Protein AF-A0A2I2GD99-F1 (afdb_monomer_lite)

Structure (mmCIF, N/CA/C/O backbone):
data_AF-A0A2I2GD99-F1
#
_entry.id   AF-A0A2I2GD99-F1
#
loop_
_atom_site.group_PDB
_atom_site.id
_atom_site.type_symbol
_atom_site.label_atom_id
_atom_site.label_alt_id
_atom_site.label_comp_id
_atom_site.label_asym_id
_atom_site.label_entity_id
_atom_site.label_seq_id
_atom_site.pdbx_PDB_ins_code
_atom_site.Cartn_x
_atom_site.Cartn_y
_atom_site.Cartn_z
_atom_site.occupancy
_atom_site.B_iso_or_equiv
_atom_site.auth_seq_id
_atom_site.auth_comp_id
_atom_site.auth_asym_id
_atom_site.auth_atom_id
_atom_site.pdbx_PDB_model_num
ATOM 1 N N . MET A 1 1 ? -52.353 -32.101 -20.209 1.00 47.16 1 MET A N 1
ATOM 2 C CA . MET A 1 1 ? -51.034 -31.913 -19.568 1.00 47.16 1 MET A CA 1
ATOM 3 C C . MET A 1 1 ? -50.384 -30.689 -20.192 1.00 47.16 1 MET A C 1
ATOM 5 O O . MET A 1 1 ? -50.017 -30.750 -21.355 1.00 47.16 1 MET A O 1
ATOM 9 N N . LEU A 1 2 ? -50.348 -29.568 -19.470 1.00 45.19 2 LEU A N 1
ATOM 10 C CA . LEU A 1 2 ? -49.736 -28.309 -19.909 1.00 45.19 2 LEU A CA 1
ATOM 11 C C . LEU A 1 2 ? -48.369 -28.186 -19.223 1.00 45.19 2 LEU A C 1
ATOM 13 O O . LEU A 1 2 ? -48.311 -28.059 -18.004 1.00 45.19 2 LEU A O 1
ATOM 17 N N . TYR A 1 3 ? -47.288 -28.274 -19.999 1.00 48.94 3 TYR A N 1
ATOM 18 C CA . TYR A 1 3 ? -45.926 -28.012 -19.530 1.00 48.94 3 TYR A CA 1
ATOM 19 C C . TYR A 1 3 ? -45.675 -26.502 -19.573 1.00 48.94 3 TYR A C 1
ATOM 21 O O . TYR A 1 3 ? -45.563 -25.916 -20.648 1.00 48.94 3 TYR A O 1
ATOM 29 N N . ILE A 1 4 ? -45.610 -25.870 -18.403 1.00 55.72 4 ILE A N 1
ATOM 30 C CA . ILE A 1 4 ? -45.164 -24.482 -18.257 1.00 55.72 4 ILE A CA 1
ATOM 31 C C . ILE A 1 4 ? -43.637 -24.522 -18.128 1.00 55.72 4 ILE A C 1
ATOM 33 O O . ILE A 1 4 ? -43.108 -24.827 -17.061 1.00 55.72 4 ILE A O 1
ATOM 37 N N . SER A 1 5 ? -42.926 -24.258 -19.226 1.00 57.66 5 SER A N 1
ATOM 38 C CA . SER A 1 5 ? -41.477 -24.034 -19.199 1.00 57.66 5 SER A CA 1
ATOM 39 C C . SER A 1 5 ? -41.185 -22.687 -18.541 1.00 57.66 5 SER A C 1
ATOM 41 O O . SER A 1 5 ? -41.419 -21.636 -19.135 1.00 57.66 5 SER A O 1
ATOM 43 N N . PHE A 1 6 ? -40.651 -22.715 -17.321 1.00 53.75 6 PHE A N 1
ATOM 44 C CA . PHE A 1 6 ? -40.026 -21.552 -16.700 1.00 53.75 6 PHE A CA 1
ATOM 45 C C . PHE A 1 6 ? -38.670 -21.304 -17.370 1.00 53.75 6 PHE A C 1
ATOM 47 O O . PHE A 1 6 ? -37.683 -21.973 -17.072 1.00 53.75 6 PHE A O 1
ATOM 54 N N . ILE A 1 7 ? -38.619 -20.340 -18.289 1.00 57.03 7 ILE A N 1
ATOM 55 C CA . ILE A 1 7 ? -37.355 -19.749 -18.731 1.00 57.03 7 ILE A CA 1
ATOM 56 C C . ILE A 1 7 ? -36.880 -18.863 -17.578 1.00 57.03 7 ILE A C 1
ATOM 58 O O . ILE A 1 7 ? -37.415 -17.777 -17.372 1.00 57.03 7 ILE A O 1
ATOM 62 N N . ILE A 1 8 ? -35.916 -19.345 -16.793 1.00 51.78 8 ILE A N 1
ATOM 63 C CA . ILE A 1 8 ? -35.182 -18.509 -15.841 1.00 51.78 8 ILE A CA 1
ATOM 64 C C . ILE A 1 8 ? -34.209 -17.669 -16.677 1.00 51.78 8 ILE A C 1
ATOM 66 O O . ILE A 1 8 ? -33.301 -18.249 -17.280 1.00 51.78 8 ILE A O 1
ATOM 70 N N . PRO A 1 9 ? -34.363 -16.336 -16.771 1.00 51.25 9 PRO A N 1
ATOM 71 C CA . PRO A 1 9 ? -33.341 -15.512 -17.387 1.00 51.25 9 PRO A CA 1
ATOM 72 C C . PRO A 1 9 ? -32.100 -15.579 -16.496 1.00 51.25 9 PRO A C 1
ATOM 74 O O . PRO A 1 9 ? -32.078 -15.035 -15.392 1.00 51.25 9 PRO A O 1
ATOM 77 N N . ILE A 1 10 ? -31.062 -16.269 -16.970 1.00 50.53 10 ILE A N 1
ATOM 78 C CA . ILE A 1 10 ? -29.720 -16.145 -16.408 1.00 50.53 10 ILE A CA 1
ATOM 79 C C . ILE A 1 10 ? -29.237 -14.753 -16.808 1.00 50.53 10 ILE A C 1
ATOM 81 O O . ILE A 1 10 ? -28.664 -14.550 -17.877 1.00 50.53 10 ILE A O 1
ATOM 85 N N . ILE A 1 11 ? -29.542 -13.766 -15.970 1.00 46.38 11 ILE A N 1
ATOM 86 C CA . ILE A 1 11 ? -28.938 -12.445 -16.062 1.00 46.38 11 ILE A CA 1
ATOM 87 C C . ILE A 1 11 ? -27.486 -12.630 -15.617 1.00 46.38 11 ILE A C 1
ATOM 89 O O . ILE A 1 11 ? -27.177 -12.571 -14.428 1.00 46.38 11 ILE A O 1
ATOM 93 N N . PHE A 1 12 ? -26.588 -12.887 -16.570 1.00 41.34 12 PHE A N 1
ATOM 94 C CA . PHE A 1 12 ? -25.162 -12.662 -16.361 1.00 41.34 12 PHE A CA 1
ATOM 95 C C . PHE A 1 12 ? -24.969 -11.153 -16.202 1.00 41.34 12 PHE A C 1
ATOM 97 O O . PHE A 1 12 ? -24.785 -10.421 -17.173 1.00 41.34 12 PHE A O 1
ATOM 104 N N . LEU A 1 13 ? -25.068 -10.674 -14.962 1.00 39.00 13 LEU A N 1
ATOM 105 C CA . LEU A 1 13 ? -24.545 -9.372 -14.578 1.00 39.00 13 LEU A CA 1
ATOM 106 C C . LEU A 1 13 ? -23.025 -9.448 -14.752 1.00 39.00 13 LEU A C 1
ATOM 108 O O . LEU A 1 13 ? -22.309 -9.834 -13.829 1.00 39.00 13 LEU A O 1
ATOM 112 N N . LEU A 1 14 ? -22.543 -9.118 -15.952 1.00 41.16 14 LEU A N 1
ATOM 113 C CA . LEU A 1 14 ? -21.135 -8.842 -16.221 1.00 41.16 14 LEU A CA 1
ATOM 114 C C . LEU A 1 14 ? -20.760 -7.580 -15.437 1.00 41.16 14 LEU A C 1
ATOM 116 O O . LEU A 1 14 ? -20.760 -6.466 -15.954 1.00 41.16 14 LEU A O 1
ATOM 120 N N . SER A 1 15 ? -20.523 -7.751 -14.140 1.00 45.91 15 SER A N 1
ATOM 121 C CA . SER A 1 15 ? -19.846 -6.740 -13.342 1.00 45.91 15 SER A CA 1
ATOM 122 C C . SER A 1 15 ? -18.427 -6.611 -13.896 1.00 45.91 15 SER A C 1
ATOM 124 O O . SER A 1 15 ? -17.822 -7.644 -14.184 1.00 45.91 15 SER A O 1
ATOM 126 N N . PRO A 1 16 ? -17.878 -5.395 -14.055 1.00 49.16 16 PRO A N 1
ATOM 127 C CA . PRO A 1 16 ? -16.480 -5.232 -14.420 1.00 49.16 16 PRO A CA 1
ATOM 128 C C . PRO A 1 16 ? -15.634 -5.819 -13.289 1.00 49.16 16 PRO A C 1
ATOM 130 O O . PRO A 1 16 ? -15.523 -5.246 -12.202 1.00 49.16 16 PRO A O 1
ATOM 133 N N . VAL A 1 17 ? -15.115 -7.016 -13.531 1.00 48.50 17 VAL A N 1
ATOM 134 C CA . VAL A 1 17 ? -14.183 -7.694 -12.644 1.00 48.50 17 VAL A CA 1
ATOM 135 C C . VAL A 1 17 ? -12.882 -6.902 -12.720 1.00 48.50 17 VAL A C 1
ATOM 137 O O . VAL A 1 17 ? -12.337 -6.731 -13.805 1.00 48.50 17 VAL A O 1
ATOM 140 N N . LYS A 1 18 ? -12.436 -6.343 -11.595 1.00 59.72 18 LYS A N 1
ATOM 141 C CA . LYS A 1 18 ? -11.103 -5.739 -11.500 1.00 59.72 18 LYS A CA 1
ATOM 142 C C . LYS A 1 18 ? -10.134 -6.870 -11.170 1.00 59.72 18 LYS A C 1
ATOM 144 O O . LYS A 1 18 ? -10.466 -7.697 -10.331 1.00 59.72 18 LYS A O 1
ATOM 149 N N . ALA A 1 19 ? -8.978 -6.930 -11.807 1.00 80.44 19 ALA A N 1
ATOM 150 C CA . ALA A 1 19 ? -7.956 -7.916 -11.493 1.00 80.44 19 ALA A CA 1
ATOM 151 C C . ALA A 1 19 ? -6.626 -7.245 -11.169 1.00 80.44 19 ALA A C 1
ATOM 153 O O . ALA A 1 19 ? -6.449 -6.038 -11.346 1.00 80.44 19 ALA A O 1
ATOM 154 N N . TRP A 1 20 ? -5.673 -8.022 -10.667 1.00 89.06 20 TRP A N 1
ATOM 155 C CA . TRP A 1 20 ? -4.272 -7.627 -10.701 1.00 89.06 20 TRP A CA 1
ATOM 156 C C . TRP A 1 20 ? -3.485 -8.571 -11.608 1.00 89.06 20 TRP A C 1
ATOM 158 O O . TRP A 1 20 ? -3.769 -9.767 -11.678 1.00 89.06 20 TRP A O 1
ATOM 168 N N . ASN A 1 21 ? -2.475 -8.031 -12.283 1.00 89.75 21 ASN A N 1
ATOM 169 C CA . ASN A 1 21 ? -1.554 -8.780 -13.123 1.00 89.75 21 ASN A CA 1
ATOM 170 C C . ASN A 1 21 ? -0.132 -8.640 -12.598 1.00 89.75 21 ASN A C 1
ATOM 172 O O . ASN A 1 21 ? 0.297 -7.568 -12.166 1.00 89.75 21 ASN A O 1
ATOM 176 N N . LEU A 1 22 ? 0.621 -9.729 -12.691 1.00 91.38 22 LEU A N 1
ATOM 177 C CA . LEU A 1 22 ? 2.053 -9.708 -12.459 1.00 91.38 22 LEU A CA 1
ATOM 178 C C . LEU A 1 22 ? 2.772 -9.517 -13.791 1.00 91.38 22 LEU A C 1
ATOM 180 O O . LEU A 1 22 ? 2.573 -10.313 -14.711 1.00 91.38 22 LEU A O 1
ATOM 184 N N . ASP A 1 23 ? 3.632 -8.508 -13.888 1.00 92.56 23 ASP A N 1
ATOM 185 C CA . ASP A 1 23 ? 4.448 -8.333 -15.081 1.00 92.56 23 ASP A CA 1
ATOM 186 C C . ASP A 1 23 ? 5.368 -9.546 -15.316 1.00 92.56 23 ASP A C 1
ATOM 188 O O . ASP A 1 23 ? 5.942 -10.128 -14.388 1.00 92.56 23 ASP A O 1
ATOM 192 N N . ARG A 1 24 ? 5.549 -9.926 -16.586 1.00 92.06 24 ARG A N 1
ATOM 193 C CA . ARG A 1 24 ? 6.342 -11.103 -16.969 1.00 92.06 24 ARG A CA 1
ATOM 194 C C . ARG A 1 24 ? 7.788 -11.009 -16.476 1.00 92.06 24 ARG A C 1
ATOM 196 O O . ARG A 1 24 ? 8.386 -12.037 -16.154 1.00 92.06 24 ARG A O 1
ATOM 203 N N . ARG A 1 25 ? 8.357 -9.805 -16.368 1.00 93.06 25 ARG A N 1
ATOM 204 C CA . ARG A 1 25 ? 9.728 -9.617 -15.875 1.00 93.06 25 ARG A CA 1
ATOM 205 C C . ARG A 1 25 ? 9.872 -10.051 -14.425 1.00 93.06 25 ARG A C 1
ATOM 207 O O . ARG A 1 25 ? 10.928 -10.552 -14.061 1.00 93.06 25 ARG A O 1
ATOM 214 N N . CYS A 1 26 ? 8.821 -9.964 -13.610 1.00 94.25 26 CYS A N 1
ATOM 215 C CA . CYS A 1 26 ? 8.840 -10.523 -12.258 1.00 94.25 26 CYS A CA 1
ATOM 216 C C . CYS A 1 26 ? 9.105 -12.035 -12.261 1.00 94.25 26 CYS A C 1
ATOM 218 O O . CYS A 1 26 ? 9.823 -12.533 -11.394 1.00 94.25 26 CYS A O 1
ATOM 220 N N . VAL A 1 27 ? 8.561 -12.763 -13.241 1.00 93.44 27 VAL A N 1
ATOM 221 C CA . VAL A 1 27 ? 8.805 -14.203 -13.424 1.00 93.44 27 VAL A CA 1
ATOM 222 C C . VAL A 1 27 ? 10.242 -14.442 -13.876 1.00 93.44 27 VAL A C 1
ATOM 224 O O . VAL A 1 27 ? 10.959 -15.233 -13.268 1.00 93.44 27 VAL A O 1
ATOM 227 N N . GLU A 1 28 ? 10.694 -13.706 -14.892 1.00 95.19 28 GLU A N 1
ATOM 228 C CA . GLU A 1 28 ? 12.048 -13.838 -15.451 1.00 95.19 28 GLU A CA 1
ATOM 229 C C . GLU A 1 28 ? 13.150 -13.502 -14.434 1.00 95.19 28 GLU A C 1
ATOM 231 O O . GLU A 1 28 ? 14.227 -14.094 -14.464 1.00 95.19 28 GLU A O 1
ATOM 236 N N . LEU A 1 29 ? 12.871 -12.586 -13.504 1.00 95.25 29 LEU A N 1
ATOM 237 C CA . LEU A 1 29 ? 13.767 -12.205 -12.411 1.00 95.25 29 LEU A CA 1
ATOM 238 C C . LEU A 1 29 ? 13.670 -13.135 -11.187 1.00 95.25 29 LEU A C 1
ATOM 240 O O . LEU A 1 29 ? 14.424 -12.960 -10.231 1.00 95.25 29 LEU A O 1
ATOM 244 N N . GLY A 1 30 ? 12.765 -14.121 -11.194 1.00 96.31 30 GLY A N 1
ATOM 245 C CA . GLY A 1 30 ? 12.589 -15.073 -10.093 1.00 96.31 30 GLY A CA 1
ATOM 246 C C . GLY A 1 30 ? 11.852 -14.510 -8.872 1.00 96.31 30 GLY A C 1
ATOM 247 O O . GLY A 1 30 ? 11.973 -15.058 -7.777 1.00 96.31 30 GLY A O 1
ATOM 248 N N . TYR A 1 31 ? 11.087 -13.428 -9.037 1.00 96.50 31 TYR A N 1
ATOM 249 C CA . TYR A 1 31 ? 10.300 -12.795 -7.972 1.00 96.50 31 TYR A CA 1
ATOM 250 C C . TYR A 1 31 ? 8.827 -13.215 -7.949 1.00 96.50 31 TYR A C 1
ATOM 252 O O . TYR A 1 31 ? 8.105 -12.805 -7.044 1.00 96.50 31 TYR A O 1
ATOM 260 N N . GLU A 1 32 ? 8.378 -14.052 -8.889 1.00 94.06 32 GLU A N 1
ATOM 261 C CA . GLU A 1 32 ? 6.969 -14.442 -9.027 1.00 94.06 32 GLU A CA 1
ATOM 262 C C . GLU A 1 32 ? 6.325 -14.908 -7.720 1.00 94.06 32 GLU A C 1
ATOM 264 O O . GLU A 1 32 ? 5.321 -14.341 -7.292 1.00 94.06 32 GLU A O 1
ATOM 269 N N . SER A 1 33 ? 6.904 -15.916 -7.066 1.00 94.06 33 SER A N 1
ATOM 270 C CA . SER A 1 33 ? 6.347 -16.465 -5.826 1.00 94.06 33 SER A CA 1
ATOM 271 C C . SER A 1 33 ? 6.376 -15.453 -4.684 1.00 94.06 33 SER A C 1
ATOM 273 O O . SER A 1 33 ? 5.479 -15.443 -3.844 1.00 94.06 33 SER A O 1
ATOM 275 N N . VAL A 1 34 ? 7.385 -14.577 -4.658 1.00 95.31 34 VAL A N 1
ATOM 276 C CA . VAL A 1 34 ? 7.522 -13.558 -3.617 1.00 95.31 34 VAL A CA 1
ATOM 277 C C . VAL A 1 34 ? 6.408 -12.522 -3.730 1.00 95.31 34 VAL A C 1
ATOM 279 O O . VAL A 1 34 ? 5.748 -12.205 -2.743 1.00 95.31 34 VAL A O 1
ATOM 282 N N . VAL A 1 35 ? 6.167 -12.031 -4.944 1.00 95.25 35 VAL A N 1
ATOM 283 C CA . VAL A 1 35 ? 5.139 -11.020 -5.195 1.00 95.25 35 VAL A CA 1
ATOM 284 C C . VAL A 1 35 ? 3.739 -11.615 -5.089 1.00 95.25 35 VAL A C 1
ATOM 286 O O . VAL A 1 35 ? 2.896 -11.015 -4.433 1.00 95.25 35 VAL A O 1
ATOM 289 N N . LYS A 1 36 ? 3.494 -12.813 -5.645 1.00 93.38 36 LYS A N 1
ATOM 290 C CA . LYS A 1 36 ? 2.195 -13.499 -5.518 1.00 93.38 36 LYS A CA 1
ATOM 291 C C . LYS A 1 36 ? 1.808 -13.710 -4.059 1.00 93.38 36 LYS A C 1
ATOM 293 O O . LYS A 1 36 ? 0.711 -13.331 -3.674 1.00 93.38 36 LYS A O 1
ATOM 298 N N . ASN A 1 37 ? 2.722 -14.233 -3.242 1.00 93.31 37 ASN A N 1
ATOM 299 C CA . ASN A 1 37 ? 2.451 -14.424 -1.821 1.00 93.31 37 ASN A CA 1
ATOM 300 C C . ASN A 1 37 ? 2.244 -13.082 -1.111 1.00 93.31 37 ASN A C 1
ATOM 302 O O . ASN A 1 37 ? 1.308 -12.963 -0.334 1.00 93.31 37 ASN A O 1
ATOM 306 N N . GLY A 1 38 ? 3.067 -12.066 -1.394 1.00 95.06 38 GLY A N 1
ATOM 307 C CA . GLY A 1 38 ? 2.869 -10.727 -0.833 1.00 95.06 38 GLY A CA 1
ATOM 308 C C . GLY A 1 38 ? 1.494 -10.143 -1.170 1.00 95.06 38 GLY A C 1
ATOM 309 O O . GLY A 1 38 ? 0.853 -9.561 -0.303 1.00 95.06 38 GLY A O 1
ATOM 310 N N . MET A 1 39 ? 1.023 -10.340 -2.402 1.00 95.00 39 MET A N 1
ATOM 311 C CA . MET A 1 39 ? -0.281 -9.866 -2.860 1.00 95.00 39 MET A CA 1
ATOM 312 C C . MET A 1 39 ? -1.433 -10.627 -2.201 1.00 95.00 39 MET A C 1
ATOM 314 O O . MET A 1 39 ? -2.389 -10.002 -1.756 1.00 95.00 39 MET A O 1
ATOM 318 N N . THR A 1 40 ? -1.331 -11.955 -2.076 1.00 92.44 40 THR A N 1
ATOM 319 C CA . THR A 1 40 ? -2.274 -12.751 -1.271 1.00 92.44 40 THR A CA 1
ATOM 320 C C . THR A 1 40 ? -2.338 -12.214 0.156 1.00 92.44 40 THR A C 1
ATOM 322 O O . THR A 1 40 ? -3.417 -11.883 0.627 1.00 92.44 40 THR A O 1
ATOM 325 N N . GLY A 1 41 ? -1.181 -11.989 0.780 1.00 93.12 41 GLY A N 1
ATOM 326 C CA . GLY A 1 41 ? -1.089 -11.382 2.103 1.00 93.12 41 GLY A CA 1
ATOM 327 C C . GLY A 1 41 ? -1.773 -10.023 2.216 1.00 93.12 41 GLY A C 1
ATOM 328 O O . GLY A 1 41 ? -2.529 -9.786 3.146 1.00 93.12 41 GLY A O 1
ATOM 329 N N . ALA A 1 42 ? -1.540 -9.129 1.256 1.00 95.69 42 ALA A N 1
ATOM 330 C CA . ALA A 1 42 ? -2.174 -7.813 1.221 1.00 95.69 42 ALA A CA 1
ATOM 331 C C . ALA A 1 42 ? -3.708 -7.898 1.127 1.00 95.69 42 ALA A C 1
ATOM 333 O O . ALA A 1 42 ? -4.414 -7.108 1.754 1.00 95.69 42 ALA A O 1
ATOM 334 N N . LEU A 1 43 ? -4.227 -8.854 0.353 1.00 94.31 43 LEU A N 1
ATOM 335 C CA . LEU A 1 43 ? -5.664 -9.092 0.214 1.00 94.31 43 LEU A CA 1
ATOM 336 C C . LEU A 1 43 ? -6.263 -9.718 1.479 1.00 94.31 43 LEU A C 1
ATOM 338 O O . LEU A 1 43 ? -7.343 -9.299 1.892 1.00 94.31 43 LEU A O 1
ATOM 342 N N . ASP A 1 44 ? -5.552 -10.644 2.123 1.00 93.00 44 ASP A N 1
ATOM 343 C CA . ASP A 1 44 ? -5.957 -11.233 3.405 1.00 93.00 44 ASP A CA 1
ATOM 344 C C . ASP A 1 44 ? -6.023 -10.155 4.502 1.00 93.00 44 ASP A C 1
ATOM 346 O O . ASP A 1 44 ? -7.026 -10.045 5.209 1.00 93.00 44 ASP A O 1
ATOM 350 N N . LEU A 1 45 ? -5.017 -9.272 4.568 1.00 95.31 45 LEU A N 1
ATOM 351 C CA . LEU A 1 45 ? -5.015 -8.107 5.459 1.00 95.31 45 LEU A CA 1
ATOM 352 C C . LEU A 1 45 ? -6.218 -7.184 5.190 1.00 95.31 45 LEU A C 1
ATOM 354 O O . LEU A 1 45 ? -6.887 -6.733 6.123 1.00 95.31 45 LEU A O 1
ATOM 358 N N . ALA A 1 46 ? -6.527 -6.909 3.918 1.00 96.19 46 ALA A N 1
ATOM 359 C CA . ALA A 1 46 ? -7.684 -6.096 3.546 1.00 96.19 46 ALA A CA 1
ATOM 360 C C . ALA A 1 46 ? -9.016 -6.755 3.953 1.00 96.19 46 ALA A C 1
ATOM 362 O O . ALA A 1 46 ? -9.924 -6.057 4.409 1.00 96.19 46 ALA A O 1
ATOM 363 N N . ALA A 1 47 ? -9.135 -8.079 3.821 1.00 95.31 47 ALA A N 1
ATOM 364 C CA . ALA A 1 47 ? -10.310 -8.832 4.256 1.00 95.31 47 ALA A CA 1
ATOM 365 C C . ALA A 1 47 ? -10.475 -8.780 5.783 1.00 95.31 47 ALA A C 1
ATOM 367 O O . ALA A 1 47 ? -11.548 -8.420 6.266 1.00 95.31 47 ALA A O 1
ATOM 368 N N . ALA A 1 48 ? -9.397 -9.005 6.540 1.00 93.88 48 ALA A N 1
ATOM 369 C CA . ALA A 1 48 ? -9.408 -8.891 7.999 1.00 93.88 48 ALA A CA 1
ATOM 370 C C . ALA A 1 48 ? -9.810 -7.479 8.470 1.00 93.88 48 ALA A C 1
ATOM 372 O O . ALA A 1 48 ? -10.552 -7.321 9.443 1.00 93.88 48 ALA A O 1
ATOM 373 N N . ALA A 1 49 ? -9.371 -6.435 7.759 1.00 96.62 49 ALA A N 1
ATOM 374 C CA . ALA A 1 49 ? -9.800 -5.066 8.027 1.00 96.62 49 ALA A CA 1
ATOM 375 C C . ALA A 1 49 ? -11.309 -4.869 7.799 1.00 96.62 49 ALA A C 1
ATOM 377 O O . ALA A 1 49 ? -11.967 -4.221 8.616 1.00 96.62 49 ALA A O 1
ATOM 378 N N . VAL A 1 50 ? -11.866 -5.430 6.719 1.00 97.06 50 VAL A N 1
ATOM 379 C CA . VAL A 1 50 ? -13.310 -5.395 6.431 1.00 97.06 50 VAL A CA 1
ATOM 380 C C . VAL A 1 50 ? -14.112 -6.093 7.525 1.00 97.06 50 VAL A C 1
ATOM 382 O O . VAL A 1 50 ? -15.075 -5.500 8.014 1.00 97.06 50 VAL A O 1
ATOM 385 N N . ASP A 1 51 ? -13.685 -7.278 7.960 1.00 95.38 51 ASP A N 1
ATOM 386 C CA . ASP A 1 51 ? -14.350 -8.037 9.022 1.00 95.38 51 ASP A CA 1
ATOM 387 C C . ASP A 1 51 ? -14.391 -7.251 10.339 1.00 95.38 51 ASP A C 1
ATOM 389 O O . ASP A 1 51 ? -15.434 -7.164 10.993 1.00 95.38 51 ASP A O 1
ATOM 393 N N . THR A 1 52 ? -13.286 -6.595 10.714 1.00 95.88 52 THR A N 1
ATOM 394 C CA . THR A 1 52 ? -13.271 -5.733 11.905 1.00 95.88 52 THR A CA 1
ATOM 395 C C . THR A 1 52 ? -14.180 -4.515 11.745 1.00 95.88 52 THR A C 1
ATOM 397 O O . THR A 1 52 ? -14.870 -4.142 12.695 1.00 95.88 52 THR A O 1
ATOM 400 N N . LEU A 1 53 ? -14.222 -3.883 10.568 1.00 97.25 53 LEU A N 1
ATOM 401 C CA . LEU A 1 53 ? -15.127 -2.755 10.318 1.00 97.25 53 LEU A CA 1
ATOM 402 C C . LEU A 1 53 ? -16.597 -3.192 10.399 1.00 97.25 53 LEU A C 1
ATOM 404 O O . LEU A 1 53 ? -17.410 -2.462 10.963 1.00 97.25 53 LEU A O 1
ATOM 408 N N . ASP A 1 54 ? -16.927 -4.397 9.932 1.00 97.31 54 ASP A N 1
ATOM 409 C CA . ASP A 1 54 ? -18.256 -4.991 10.099 1.00 97.31 54 ASP A CA 1
ATOM 410 C C . ASP A 1 54 ? -18.592 -5.294 11.561 1.00 97.31 54 ASP A C 1
ATOM 412 O O . ASP A 1 54 ? -19.707 -5.008 12.017 1.00 97.31 54 ASP A O 1
ATOM 416 N N . ALA A 1 55 ? -17.628 -5.792 12.337 1.00 96.25 55 ALA A N 1
ATOM 417 C CA . ALA A 1 55 ? -17.795 -5.983 13.773 1.00 96.25 55 ALA A CA 1
ATOM 418 C C . ALA A 1 55 ? -18.034 -4.650 14.507 1.00 96.25 55 ALA A C 1
ATOM 420 O O . ALA A 1 55 ? -18.896 -4.571 15.383 1.00 96.25 55 ALA A O 1
ATOM 421 N N . LEU A 1 56 ? -17.324 -3.582 14.120 1.00 96.25 56 LEU A N 1
ATOM 422 C CA . LEU A 1 56 ? -17.509 -2.229 14.659 1.00 96.25 56 LEU A CA 1
ATOM 423 C C . LEU A 1 56 ? -18.889 -1.659 14.302 1.00 96.25 56 LEU A C 1
ATOM 425 O O . LEU A 1 56 ? -19.570 -1.113 15.170 1.00 96.25 56 LEU A O 1
ATOM 429 N N . SER A 1 57 ? -19.327 -1.807 13.047 1.00 96.75 57 SER A N 1
ATOM 430 C CA . SER A 1 57 ? -20.646 -1.348 12.589 1.00 96.75 57 SER A CA 1
ATOM 431 C C . SER A 1 57 ? -21.809 -2.112 13.226 1.00 96.75 57 SER A C 1
ATOM 433 O O . SER A 1 57 ? -22.874 -1.535 13.430 1.00 96.75 57 SER A O 1
ATOM 435 N N . SER A 1 58 ? -21.619 -3.395 13.539 1.00 96.75 58 SER A N 1
ATOM 436 C CA . SER A 1 58 ? -22.635 -4.255 14.168 1.00 96.75 58 SER A CA 1
ATOM 437 C C . SER A 1 58 ? -22.557 -4.301 15.698 1.00 96.75 58 SER A C 1
ATOM 439 O O . SER A 1 58 ? -23.347 -5.007 16.323 1.00 96.75 58 SER A O 1
ATOM 441 N N . HIS A 1 59 ? -21.628 -3.553 16.306 1.00 95.56 59 HIS A N 1
ATOM 442 C CA . HIS A 1 59 ? -21.354 -3.558 17.748 1.00 95.56 59 HIS A CA 1
ATOM 443 C C . HIS A 1 59 ? -21.017 -4.948 18.319 1.00 95.56 59 HIS A C 1
ATOM 445 O O . HIS A 1 59 ? -21.281 -5.231 19.488 1.00 95.56 59 HIS A O 1
ATOM 451 N N . THR A 1 60 ? -20.428 -5.821 17.498 1.00 95.56 60 THR A N 1
ATOM 452 C CA . THR A 1 60 ? -19.913 -7.140 17.907 1.00 95.56 60 THR A CA 1
ATOM 453 C C . THR A 1 60 ? -18.402 -7.132 18.145 1.00 95.56 60 THR A C 1
ATOM 455 O O . THR A 1 60 ? -17.829 -8.144 18.550 1.00 95.56 60 THR A O 1
ATOM 458 N N . ASN A 1 61 ? -17.749 -5.986 17.931 1.00 94.81 61 ASN A N 1
ATOM 459 C CA . ASN A 1 61 ? -16.327 -5.801 18.179 1.00 94.81 61 ASN A CA 1
ATOM 460 C C . ASN A 1 61 ? -15.961 -5.950 19.667 1.00 94.81 61 ASN A C 1
ATOM 462 O O . ASN A 1 61 ? -16.731 -5.612 20.568 1.00 94.81 61 ASN A O 1
ATOM 466 N N . ASN A 1 62 ? -14.726 -6.368 19.932 1.00 93.25 62 ASN A N 1
ATOM 467 C CA . ASN A 1 62 ? -14.141 -6.321 21.270 1.00 93.25 62 ASN A CA 1
ATOM 468 C C . ASN A 1 62 ? -13.471 -4.957 21.557 1.00 93.25 62 ASN A C 1
ATOM 470 O O . ASN A 1 62 ? -13.384 -4.081 20.689 1.00 93.25 62 ASN A O 1
ATOM 474 N N . ALA A 1 63 ? -13.005 -4.761 22.798 1.00 93.19 63 ALA A N 1
ATOM 475 C CA . ALA A 1 63 ? -12.361 -3.515 23.220 1.00 93.19 63 ALA A CA 1
ATOM 476 C C . ALA A 1 63 ? -11.057 -3.229 22.457 1.00 93.19 63 ALA A C 1
ATOM 478 O O . ALA A 1 63 ? -10.836 -2.088 22.065 1.00 93.19 63 ALA A O 1
ATOM 479 N N . ALA A 1 64 ? -10.243 -4.255 22.184 1.00 91.88 64 ALA A N 1
ATOM 480 C CA . ALA A 1 64 ? -8.977 -4.096 21.470 1.00 91.88 64 ALA A CA 1
ATOM 481 C C . ALA A 1 64 ? -9.189 -3.630 20.020 1.00 91.88 64 ALA A C 1
ATOM 483 O O . ALA A 1 64 ? -8.490 -2.734 19.559 1.00 91.88 64 ALA A O 1
ATOM 484 N N . GLN A 1 65 ? -10.202 -4.162 19.328 1.00 94.19 65 GLN A N 1
ATOM 485 C CA . GLN A 1 65 ? -10.571 -3.721 17.978 1.00 94.19 65 GLN A CA 1
ATOM 486 C C . GLN A 1 65 ? -10.993 -2.244 17.949 1.00 94.19 65 GLN A C 1
ATOM 488 O O . GLN A 1 65 ? -10.583 -1.507 17.053 1.00 94.19 65 GLN A O 1
ATOM 493 N N . LEU A 1 66 ? -11.782 -1.792 18.933 1.00 95.81 66 LEU A N 1
ATOM 494 C CA . LEU A 1 66 ? -12.171 -0.381 19.039 1.00 95.81 66 LEU A CA 1
ATOM 495 C C . LEU A 1 66 ? -10.987 0.518 19.409 1.00 95.81 66 LEU A C 1
ATOM 497 O O . LEU A 1 66 ? -10.874 1.611 18.861 1.00 95.81 66 LEU A O 1
ATOM 501 N N . ASP A 1 67 ? -10.117 0.070 20.317 1.00 95.38 67 ASP A N 1
ATOM 502 C CA . ASP A 1 67 ? -8.908 0.799 20.709 1.00 95.38 67 ASP A CA 1
ATOM 503 C C . ASP A 1 67 ? -7.993 1.008 19.501 1.00 95.38 67 ASP A C 1
ATOM 505 O O . ASP A 1 67 ? -7.583 2.134 19.235 1.00 95.38 67 ASP A O 1
ATOM 509 N N . LEU A 1 68 ? -7.746 -0.047 18.725 1.00 93.69 68 LEU A N 1
ATOM 510 C CA . LEU A 1 68 ? -6.961 0.009 17.497 1.00 93.69 68 LEU A CA 1
ATOM 511 C C . LEU A 1 68 ? -7.603 0.915 16.440 1.00 93.69 68 LEU A C 1
ATOM 513 O O . LEU A 1 68 ? -6.935 1.781 15.875 1.00 93.69 68 LEU A O 1
ATOM 517 N N . PHE A 1 69 ? -8.908 0.769 16.194 1.00 96.44 69 PHE A N 1
ATOM 518 C CA . PHE A 1 69 ? -9.613 1.637 15.251 1.00 96.44 69 PHE A CA 1
ATOM 519 C C . PHE A 1 69 ? -9.531 3.107 15.669 1.00 96.44 69 PHE A C 1
ATOM 521 O O . PHE A 1 69 ? -9.239 3.963 14.839 1.00 96.44 69 PHE A O 1
ATOM 528 N N . GLN A 1 70 ? -9.710 3.408 16.957 1.00 96.50 70 GLN A N 1
ATOM 529 C CA . GLN A 1 70 ? -9.556 4.760 17.485 1.00 96.50 70 GLN A CA 1
ATOM 530 C C . GLN A 1 70 ? -8.111 5.270 17.378 1.00 96.50 70 GLN A C 1
ATOM 532 O O . GLN A 1 70 ? -7.910 6.456 17.140 1.00 96.50 70 GLN A O 1
ATOM 537 N N . TYR A 1 71 ? -7.119 4.402 17.551 1.00 94.81 71 TYR A N 1
ATOM 538 C CA . TYR A 1 71 ? -5.705 4.772 17.510 1.00 94.81 71 TYR A CA 1
ATOM 539 C C . TYR A 1 71 ? -5.220 5.145 16.100 1.00 94.81 71 TYR A C 1
ATOM 541 O O . TYR A 1 71 ? -4.315 5.958 15.935 1.00 94.81 71 TYR A O 1
ATOM 549 N N . ILE A 1 72 ? -5.826 4.561 15.063 1.00 95.50 72 ILE A N 1
ATOM 550 C CA . ILE A 1 72 ? -5.480 4.851 13.663 1.00 95.50 72 ILE A CA 1
ATOM 551 C C . ILE A 1 72 ? -6.437 5.869 13.040 1.00 95.50 72 ILE A C 1
ATOM 553 O O . ILE A 1 72 ? -6.019 6.779 12.327 1.00 95.50 72 ILE A O 1
ATOM 557 N N . PHE A 1 73 ? -7.728 5.745 13.325 1.00 97.19 73 PHE A N 1
ATOM 558 C CA . PHE A 1 73 ? -8.800 6.557 12.760 1.00 97.19 73 PHE A CA 1
ATOM 559 C C . PHE A 1 73 ? -9.577 7.272 13.868 1.00 97.19 73 PHE A C 1
ATOM 561 O O . PHE A 1 73 ? -10.804 7.270 13.888 1.00 97.19 73 PHE A O 1
ATOM 568 N N . GLY A 1 74 ? -8.879 7.915 14.804 1.00 97.25 74 GLY A N 1
ATOM 569 C CA . GLY A 1 74 ? -9.496 8.611 15.940 1.00 97.25 74 GLY A CA 1
ATOM 570 C C . GLY A 1 74 ? -10.550 9.651 15.553 1.00 97.25 74 GLY A C 1
ATOM 571 O O . GLY A 1 74 ? -11.502 9.862 16.298 1.00 97.25 74 GLY A O 1
ATOM 572 N N . PHE A 1 75 ? -10.444 10.254 14.367 1.00 97.19 75 PHE A N 1
ATOM 573 C CA . PHE A 1 75 ? -11.451 11.154 13.799 1.00 97.19 75 PHE A CA 1
ATOM 574 C C . PHE A 1 75 ? -12.795 10.465 13.511 1.00 97.19 75 PHE A C 1
ATOM 576 O O . PHE A 1 75 ? -13.808 11.148 13.386 1.00 97.19 75 PHE A O 1
ATOM 583 N N . ALA A 1 76 ? -12.799 9.139 13.374 1.00 97.75 76 ALA A N 1
ATOM 584 C CA . ALA A 1 76 ? -13.961 8.296 13.119 1.00 97.75 76 ALA A CA 1
ATOM 585 C C . ALA A 1 76 ? -14.595 7.757 14.411 1.00 97.75 76 ALA A C 1
ATOM 587 O O . ALA A 1 76 ? -15.509 6.935 14.348 1.00 97.75 76 ALA A O 1
ATOM 588 N N . VAL A 1 77 ? -14.129 8.206 15.580 1.00 97.94 77 VAL A N 1
ATOM 589 C CA . VAL A 1 77 ? -14.669 7.834 16.890 1.00 97.94 77 VAL A CA 1
ATOM 590 C C . VAL A 1 77 ? -15.045 9.099 17.652 1.00 97.94 77 VAL A C 1
ATOM 592 O O . VAL A 1 77 ? -14.256 10.033 17.779 1.00 97.94 77 VAL A O 1
ATOM 595 N N . LYS A 1 78 ? -16.257 9.128 18.201 1.00 97.25 78 LYS A N 1
ATOM 596 C CA . LYS A 1 78 ? -16.735 10.190 19.093 1.00 97.25 78 LYS A CA 1
ATOM 597 C C . LYS A 1 78 ? -16.958 9.629 20.493 1.00 97.25 78 LYS A C 1
ATOM 599 O O . LYS A 1 78 ? -17.312 8.463 20.655 1.00 97.25 78 LYS A O 1
ATOM 604 N N . THR A 1 79 ? -16.794 10.474 21.506 1.00 97.06 79 THR A N 1
ATOM 605 C CA . THR A 1 79 ? -17.115 10.119 22.893 1.00 97.06 79 THR A CA 1
ATOM 606 C C . THR A 1 79 ? -18.340 10.902 23.344 1.00 97.06 79 THR A C 1
ATOM 608 O O . THR A 1 79 ? -18.285 12.126 23.444 1.00 97.06 79 THR A O 1
ATOM 611 N N . THR A 1 80 ? -19.425 10.197 23.656 1.00 96.56 80 THR A N 1
ATOM 612 C CA . THR A 1 80 ? -20.682 10.774 24.150 1.00 96.56 80 THR A CA 1
ATOM 613 C C . THR A 1 80 ? -20.948 10.217 25.542 1.00 96.56 80 THR A C 1
ATOM 615 O O . THR A 1 80 ? -21.031 9.006 25.717 1.00 96.56 80 THR A O 1
ATOM 618 N N . ASN A 1 81 ? -21.049 11.077 26.561 1.00 96.12 81 ASN A N 1
ATOM 619 C CA . ASN A 1 81 ? -21.292 10.660 27.953 1.00 96.12 81 ASN A CA 1
ATOM 620 C C . ASN A 1 81 ? -20.296 9.602 28.477 1.00 96.12 81 ASN A C 1
ATOM 622 O O . ASN A 1 81 ? -20.669 8.701 29.219 1.00 96.12 81 ASN A O 1
ATOM 626 N N . GLY A 1 82 ? -19.029 9.687 28.061 1.00 95.00 82 GLY A N 1
ATOM 627 C CA . GLY A 1 82 ? -17.991 8.719 28.438 1.00 95.00 82 GLY A CA 1
ATOM 628 C C . GLY A 1 82 ? -18.011 7.406 27.645 1.00 95.00 82 GLY A C 1
ATOM 629 O O . GLY A 1 82 ? -17.091 6.605 27.796 1.00 95.00 82 GLY A O 1
ATOM 630 N N . HIS A 1 83 ? -18.990 7.201 26.762 1.00 95.56 83 HIS A N 1
ATOM 631 C CA . HIS A 1 83 ? -19.052 6.052 25.862 1.00 95.56 83 HIS A CA 1
ATOM 632 C C . HIS A 1 83 ? -18.460 6.398 24.498 1.00 95.56 83 HIS A C 1
ATOM 634 O O . HIS A 1 83 ? -18.745 7.452 23.931 1.00 95.56 83 HIS A O 1
ATOM 640 N N . ARG A 1 84 ? -17.612 5.506 23.984 1.00 96.19 84 ARG A N 1
ATOM 641 C CA . ARG A 1 84 ? -16.996 5.632 22.662 1.00 96.19 84 ARG A CA 1
ATOM 642 C C . ARG A 1 84 ? -17.904 5.009 21.614 1.00 96.19 84 ARG A C 1
ATOM 644 O O . ARG A 1 84 ? -18.332 3.872 21.777 1.00 96.19 84 ARG A O 1
ATOM 651 N N . GLU A 1 85 ? -18.145 5.740 20.539 1.00 96.50 85 GLU A N 1
ATOM 652 C CA . GLU A 1 85 ? -18.985 5.322 19.421 1.00 96.50 85 GLU A CA 1
ATOM 653 C C . GLU A 1 85 ? -18.256 5.600 18.110 1.00 96.50 85 GLU A C 1
ATOM 655 O O . GLU A 1 85 ? -17.685 6.677 17.924 1.00 96.50 85 GLU A O 1
ATOM 660 N N . VAL A 1 86 ? -18.296 4.644 17.185 1.00 97.88 86 VAL A N 1
ATOM 661 C CA . VAL A 1 86 ? -17.822 4.872 15.818 1.00 97.88 86 VAL A CA 1
ATOM 662 C C . VAL A 1 86 ? -18.802 5.766 15.056 1.00 97.88 86 VAL A C 1
ATOM 664 O O . VAL A 1 86 ? -20.008 5.740 15.302 1.00 97.88 86 VAL A O 1
ATOM 667 N N . ILE A 1 87 ? -18.289 6.564 14.125 1.00 97.94 87 ILE A N 1
ATOM 668 C CA . ILE A 1 87 ? -19.085 7.393 13.217 1.00 97.94 87 ILE A CA 1
ATOM 669 C C . ILE A 1 87 ? -19.398 6.545 11.971 1.00 97.94 87 ILE A C 1
ATOM 671 O O . ILE A 1 87 ? -18.467 6.240 11.218 1.00 97.94 87 ILE A O 1
ATOM 675 N N . PRO A 1 88 ? -20.663 6.138 11.730 1.00 97.62 88 PRO A N 1
ATOM 676 C CA . PRO A 1 88 ? -21.000 5.184 10.668 1.00 97.62 88 PRO A CA 1
ATOM 677 C C . PRO A 1 88 ? -20.545 5.621 9.275 1.00 97.62 88 PRO A C 1
ATOM 679 O O . PRO A 1 88 ? -20.076 4.803 8.487 1.00 97.62 88 PRO A O 1
ATOM 682 N N . GLU A 1 89 ? -20.636 6.914 8.968 1.00 97.75 89 GLU A N 1
ATOM 683 C CA . GLU A 1 89 ? -20.215 7.472 7.683 1.00 97.75 89 G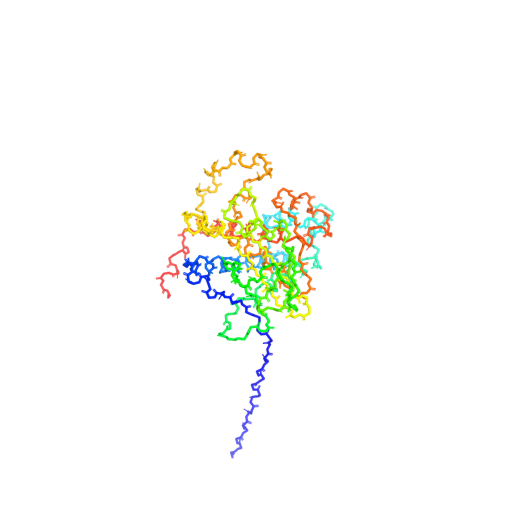LU A CA 1
ATOM 684 C C . GLU A 1 89 ? -18.708 7.305 7.450 1.00 97.75 89 GLU A C 1
ATOM 686 O O . GLU A 1 89 ? -18.279 7.055 6.324 1.00 97.75 89 GLU A O 1
ATOM 691 N N . GLU A 1 90 ? -17.899 7.412 8.507 1.00 97.50 90 GLU A N 1
ATOM 692 C CA . GLU A 1 90 ? -16.449 7.233 8.425 1.00 97.50 90 GLU A CA 1
ATOM 693 C C . GLU A 1 90 ? -16.066 5.760 8.309 1.00 97.50 90 GLU A C 1
ATOM 695 O O . GLU A 1 90 ? -15.244 5.413 7.463 1.00 97.50 90 GLU A O 1
ATOM 700 N N . VAL A 1 91 ? -16.713 4.882 9.081 1.00 97.62 91 VAL A N 1
ATOM 701 C CA . VAL A 1 91 ? -16.511 3.428 8.973 1.00 97.62 91 VAL A CA 1
ATOM 702 C C . VAL A 1 91 ? -16.867 2.941 7.569 1.00 97.62 91 VAL A C 1
ATOM 704 O O . VAL A 1 91 ? -16.072 2.241 6.947 1.00 97.62 91 VAL A O 1
ATOM 707 N N . ASN A 1 92 ? -18.008 3.370 7.023 1.00 97.38 92 ASN A N 1
ATOM 708 C CA . ASN A 1 92 ? -18.432 3.012 5.668 1.00 97.38 92 ASN A CA 1
ATOM 709 C C . ASN A 1 92 ? -17.462 3.524 4.597 1.00 97.38 92 ASN A C 1
ATOM 711 O O . ASN A 1 92 ? -17.195 2.817 3.624 1.00 97.38 92 ASN A O 1
ATOM 715 N N . TYR A 1 93 ? -16.917 4.731 4.771 1.00 96.06 93 TYR A N 1
ATOM 716 C CA . TYR A 1 93 ? -15.902 5.269 3.869 1.00 96.06 93 TYR A CA 1
ATOM 717 C C . TYR A 1 93 ? -14.630 4.411 3.886 1.00 96.06 93 TYR A C 1
ATOM 719 O O . TYR A 1 93 ? -14.188 3.950 2.834 1.00 96.06 93 TYR A O 1
ATOM 727 N N . ILE A 1 94 ? -14.082 4.150 5.077 1.00 97.00 94 ILE A N 1
ATOM 728 C CA . ILE A 1 94 ? -12.859 3.357 5.267 1.00 97.00 94 ILE A CA 1
ATOM 729 C C . ILE A 1 94 ? -13.064 1.937 4.723 1.00 97.00 94 ILE A C 1
ATOM 731 O O . ILE A 1 94 ? -12.240 1.434 3.960 1.00 97.00 94 ILE A O 1
ATOM 735 N N . LYS A 1 95 ? -14.211 1.315 5.022 1.00 97.38 95 LYS A N 1
ATOM 736 C CA . LYS A 1 95 ? -14.603 0.008 4.477 1.00 97.38 95 LYS A CA 1
ATOM 737 C C . LYS A 1 95 ? -14.674 0.031 2.950 1.00 97.38 95 LYS A C 1
ATOM 739 O O . LYS A 1 95 ? -14.262 -0.919 2.290 1.00 97.38 95 LYS A O 1
ATOM 744 N N . GLY A 1 96 ? -15.161 1.127 2.371 1.00 95.81 96 GLY A N 1
ATOM 745 C CA . GLY A 1 96 ? -15.188 1.347 0.929 1.00 95.81 96 GLY A CA 1
ATOM 746 C C . GLY A 1 96 ? -13.804 1.288 0.276 1.00 95.81 96 GLY A C 1
ATOM 747 O O . GLY A 1 96 ? -13.692 0.773 -0.836 1.00 95.81 96 GLY A O 1
ATOM 748 N N . ILE A 1 97 ? -12.751 1.755 0.954 1.00 95.31 97 ILE A N 1
ATOM 749 C CA . ILE A 1 97 ? -11.366 1.669 0.464 1.00 95.31 97 ILE A CA 1
ATOM 750 C C . ILE A 1 97 ? -10.918 0.207 0.389 1.00 95.31 97 ILE A C 1
ATOM 752 O O . ILE A 1 97 ? -10.561 -0.254 -0.696 1.00 95.31 97 ILE A O 1
ATOM 756 N N . TYR A 1 98 ? -11.048 -0.559 1.478 1.00 96.38 98 TYR A N 1
ATOM 757 C CA . TYR A 1 98 ? -10.697 -1.985 1.474 1.00 96.38 98 TYR A CA 1
ATOM 758 C C . TYR A 1 98 ? -11.528 -2.796 0.486 1.00 96.38 98 TYR A C 1
ATOM 760 O O . TYR A 1 98 ? -10.980 -3.600 -0.256 1.00 96.38 98 TYR A O 1
ATOM 768 N N . ASN A 1 99 ? -12.831 -2.531 0.380 1.00 94.56 99 ASN A N 1
ATOM 769 C CA . ASN A 1 99 ? -13.675 -3.173 -0.625 1.00 94.56 99 ASN A CA 1
ATOM 770 C C . ASN A 1 99 ? -13.209 -2.879 -2.057 1.00 94.56 99 ASN A C 1
ATOM 772 O O . ASN A 1 99 ? -13.414 -3.702 -2.942 1.00 94.56 99 ASN A O 1
ATOM 776 N N . ASN A 1 100 ? -12.609 -1.714 -2.326 1.00 91.69 100 ASN A N 1
ATOM 777 C CA . ASN A 1 100 ? -12.016 -1.440 -3.634 1.00 91.69 100 ASN A CA 1
ATOM 778 C C . ASN A 1 100 ? -10.687 -2.170 -3.838 1.00 91.69 100 ASN A C 1
ATOM 780 O O . ASN A 1 100 ? -10.460 -2.634 -4.950 1.00 91.69 100 ASN A O 1
ATOM 784 N N . VAL A 1 101 ? -9.870 -2.320 -2.793 1.00 93.06 101 VAL A N 1
ATOM 785 C CA . VAL A 1 101 ? -8.656 -3.153 -2.830 1.00 93.06 101 VAL A CA 1
ATOM 786 C C . VAL A 1 101 ? -9.010 -4.622 -3.078 1.00 93.06 101 VAL A C 1
ATOM 788 O O . VAL A 1 101 ? -8.455 -5.249 -3.973 1.00 93.06 101 VAL A O 1
ATOM 791 N N . LEU A 1 102 ? -9.999 -5.161 -2.363 1.00 93.12 102 LEU A N 1
ATOM 792 C CA . LEU A 1 102 ? -10.455 -6.547 -2.505 1.00 93.12 102 LEU A CA 1
ATOM 793 C C . LEU A 1 102 ? -11.016 -6.860 -3.890 1.00 93.12 102 LEU A C 1
ATOM 795 O O . LEU A 1 102 ? -10.974 -8.013 -4.314 1.00 93.12 102 LEU A O 1
ATOM 799 N N . LYS A 1 103 ? -11.491 -5.854 -4.638 1.00 90.38 103 LYS A N 1
ATOM 800 C CA . LYS A 1 103 ? -11.876 -6.073 -6.036 1.00 90.38 103 LYS A CA 1
ATOM 801 C C . LYS A 1 103 ? -10.706 -6.581 -6.861 1.00 90.38 103 LYS A C 1
ATOM 803 O O . LYS A 1 103 ? -10.978 -7.324 -7.781 1.00 90.38 103 LYS A O 1
ATOM 808 N N . PHE A 1 104 ? -9.457 -6.250 -6.526 1.00 89.25 104 PHE A N 1
ATOM 809 C CA . PHE A 1 104 ? -8.290 -6.752 -7.247 1.00 89.25 104 PHE A CA 1
ATOM 810 C C . PHE A 1 104 ? -8.074 -8.260 -7.074 1.00 89.25 104 PHE A C 1
ATOM 812 O O . PHE A 1 104 ? -7.366 -8.838 -7.883 1.00 89.25 104 PHE A O 1
ATOM 819 N N . ALA A 1 105 ? -8.681 -8.927 -6.083 1.00 86.31 105 ALA A N 1
ATOM 820 C CA . ALA A 1 105 ? -8.443 -10.345 -5.789 1.00 86.31 105 ALA A CA 1
ATOM 821 C C . ALA A 1 105 ? -8.778 -11.316 -6.935 1.00 86.31 105 ALA A C 1
ATOM 823 O O . ALA A 1 105 ? -8.327 -12.464 -6.920 1.00 86.31 105 ALA A O 1
ATOM 824 N N . VAL A 1 106 ? -9.570 -10.895 -7.921 1.00 74.19 106 VAL A N 1
ATOM 825 C CA . VAL A 1 106 ? -9.945 -11.768 -9.029 1.00 74.19 106 VAL A CA 1
ATOM 826 C C . VAL A 1 106 ? -8.812 -11.809 -10.046 1.00 74.19 106 VAL A C 1
ATOM 828 O O . VAL A 1 106 ? -8.500 -10.805 -10.657 1.00 74.19 106 VAL A O 1
ATOM 831 N N . LEU A 1 107 ? -8.193 -12.966 -10.261 1.00 60.78 107 LEU A N 1
ATOM 832 C CA . LEU A 1 107 ? -7.220 -13.138 -11.341 1.00 60.78 107 LEU A CA 1
ATOM 833 C C . LEU A 1 107 ? -7.975 -13.324 -12.664 1.00 60.78 107 LEU A C 1
ATOM 835 O O . LEU A 1 107 ? -8.549 -14.389 -12.896 1.00 60.78 107 LEU A O 1
ATOM 839 N N . THR A 1 108 ? -7.993 -12.318 -13.540 1.00 56.00 108 THR A N 1
ATOM 840 C CA . THR A 1 108 ? -8.472 -12.499 -14.919 1.00 56.00 108 THR A CA 1
ATOM 841 C C . THR A 1 108 ? -7.308 -12.807 -15.844 1.00 56.00 108 THR A C 1
ATOM 843 O O . THR A 1 108 ? -6.267 -12.167 -15.781 1.00 56.00 108 THR A O 1
ATOM 846 N N . GLY A 1 109 ? -7.487 -13.805 -16.705 1.00 54.81 109 GLY A N 1
ATOM 847 C CA . GLY A 1 109 ? -6.408 -14.363 -17.512 1.00 54.81 109 GLY A CA 1
ATOM 848 C C . GLY A 1 109 ? -5.926 -13.529 -18.700 1.00 54.81 109 GLY A C 1
ATOM 849 O O . GLY A 1 109 ? -4.966 -13.979 -19.309 1.00 54.81 109 GLY A O 1
ATOM 850 N N . ASP A 1 110 ? -6.536 -12.388 -19.069 1.00 56.44 110 ASP A N 1
ATOM 851 C CA . ASP A 1 110 ? -6.094 -11.686 -20.297 1.00 56.44 110 ASP A CA 1
ATOM 852 C C . ASP A 1 110 ? -6.534 -10.214 -20.520 1.00 56.44 110 ASP A C 1
ATOM 854 O O . ASP A 1 110 ? -6.025 -9.575 -21.442 1.00 56.44 110 ASP A O 1
ATOM 858 N N . GLU A 1 111 ? -7.432 -9.606 -19.730 1.00 55.22 111 GLU A N 1
ATOM 859 C CA . GLU A 1 111 ? -7.953 -8.253 -20.041 1.00 55.22 111 GLU A CA 1
ATOM 860 C C . GLU A 1 111 ? -7.375 -7.137 -19.154 1.00 55.22 111 GLU A C 1
ATOM 862 O O . GLU A 1 111 ? -7.931 -6.779 -18.127 1.00 55.22 111 GLU A O 1
ATOM 867 N N . ARG A 1 112 ? -6.299 -6.490 -19.626 1.00 58.59 112 ARG A N 1
ATOM 868 C CA . ARG A 1 112 ? -5.557 -5.406 -18.937 1.00 58.59 112 ARG A CA 1
ATOM 869 C C . ARG A 1 112 ? -6.362 -4.143 -18.565 1.00 58.59 112 ARG A C 1
ATOM 871 O O . ARG A 1 112 ? -5.802 -3.232 -17.956 1.00 58.59 112 ARG A O 1
ATOM 878 N N . SER A 1 113 ? -7.618 -3.992 -18.991 1.00 54.22 113 SER A N 1
ATOM 879 C CA . SER A 1 113 ? -8.257 -2.668 -19.085 1.00 54.22 113 SER A CA 1
ATOM 880 C C . SER A 1 113 ? -8.805 -2.079 -17.781 1.00 54.22 113 SER A C 1
ATOM 882 O O . SER A 1 113 ? -9.239 -0.934 -17.807 1.00 54.22 113 SER A O 1
ATOM 884 N N . ASN A 1 114 ? -8.782 -2.791 -16.650 1.00 57.69 114 ASN A N 1
ATOM 885 C CA . ASN A 1 114 ? -9.195 -2.242 -15.344 1.00 57.69 114 ASN A CA 1
ATOM 886 C C . ASN A 1 114 ? -8.314 -2.726 -14.183 1.00 57.69 114 ASN A C 1
ATOM 888 O O . ASN A 1 114 ? -8.755 -2.749 -13.028 1.00 57.69 114 ASN A O 1
ATOM 892 N N . ASP A 1 115 ? -7.082 -3.112 -14.507 1.00 74.31 115 ASP A N 1
ATOM 893 C CA . ASP A 1 115 ? -6.256 -3.911 -13.617 1.00 74.31 115 ASP A CA 1
ATOM 894 C C . ASP A 1 115 ? -5.144 -3.104 -12.958 1.00 74.31 115 ASP A C 1
ATOM 896 O O . ASP A 1 115 ? -4.669 -2.090 -13.479 1.00 74.31 115 ASP A O 1
ATOM 900 N N . VAL A 1 116 ? -4.706 -3.596 -11.802 1.00 90.06 116 VAL A N 1
ATOM 901 C CA . VAL A 1 116 ? -3.429 -3.193 -11.215 1.00 90.06 116 VAL A CA 1
ATOM 902 C C . VAL A 1 116 ? -2.335 -4.071 -11.800 1.00 90.06 116 VAL A C 1
ATOM 904 O O . VAL A 1 116 ? -2.417 -5.292 -11.712 1.00 90.06 116 VAL A O 1
ATOM 907 N N . VAL A 1 117 ? -1.289 -3.483 -12.371 1.00 92.19 117 VAL A N 1
ATOM 908 C CA . VAL A 1 117 ? -0.111 -4.239 -12.814 1.00 92.19 117 VAL A CA 1
ATOM 909 C C . VAL A 1 117 ? 1.029 -4.024 -11.835 1.00 92.19 117 VAL A C 1
ATOM 911 O O . VAL A 1 117 ? 1.404 -2.887 -11.546 1.00 92.19 117 VAL A O 1
ATOM 914 N N . ILE A 1 118 ? 1.581 -5.127 -11.335 1.00 94.75 118 ILE A N 1
ATOM 915 C CA . ILE A 1 118 ? 2.740 -5.127 -10.449 1.00 94.75 118 ILE A CA 1
ATOM 916 C C . ILE A 1 118 ? 4.004 -5.348 -11.279 1.00 94.75 118 ILE A C 1
ATOM 918 O O . ILE A 1 118 ? 4.158 -6.393 -11.917 1.00 94.75 118 ILE A O 1
ATOM 922 N N . TYR A 1 119 ? 4.920 -4.386 -11.233 1.00 95.81 119 TYR A N 1
ATOM 923 C CA . TYR A 1 119 ? 6.206 -4.417 -11.919 1.00 95.81 119 TYR A CA 1
ATOM 924 C C . TYR A 1 119 ? 7.354 -4.631 -10.927 1.00 95.81 119 TYR A C 1
ATOM 926 O O . TYR A 1 119 ? 7.374 -4.072 -9.829 1.00 95.81 119 TYR A O 1
ATOM 934 N N . CYS A 1 120 ? 8.339 -5.435 -11.336 1.00 96.00 120 CYS A N 1
ATOM 935 C CA . CYS A 1 120 ? 9.527 -5.757 -10.533 1.00 96.00 120 CYS A CA 1
ATOM 936 C C . CYS A 1 120 ? 10.820 -5.128 -11.065 1.00 96.00 120 CYS A C 1
ATOM 938 O O . CYS A 1 120 ? 11.883 -5.299 -10.466 1.00 96.00 120 CYS A O 1
ATOM 940 N N . ASP A 1 121 ? 10.755 -4.449 -12.212 1.00 94.81 121 ASP A N 1
ATOM 941 C CA . ASP A 1 121 ? 11.854 -3.669 -12.763 1.00 94.81 121 ASP A CA 1
ATOM 942 C C . ASP A 1 121 ? 11.337 -2.451 -13.546 1.00 94.81 121 ASP A C 1
ATOM 944 O O . ASP A 1 121 ? 10.141 -2.275 -13.770 1.00 94.81 121 ASP A O 1
ATOM 948 N N . TYR A 1 122 ? 12.279 -1.607 -13.963 1.00 94.81 122 TYR A N 1
ATOM 949 C CA . TYR A 1 122 ? 12.025 -0.372 -14.706 1.00 94.81 122 TYR A CA 1
ATOM 950 C C . TYR A 1 122 ? 12.291 -0.536 -16.213 1.00 94.81 122 TYR A C 1
ATOM 952 O O . TYR A 1 122 ? 12.468 0.446 -16.929 1.00 94.81 122 TYR A O 1
ATOM 960 N N . SER A 1 123 ? 12.357 -1.769 -16.730 1.00 94.75 123 SER A N 1
ATOM 961 C CA . SER A 1 123 ? 12.720 -2.033 -18.135 1.00 94.75 123 SER A CA 1
ATOM 962 C C . SER A 1 123 ? 11.640 -1.615 -19.144 1.00 94.75 123 SER A C 1
ATOM 964 O O . SER A 1 123 ? 11.900 -1.530 -20.354 1.00 94.75 123 SER A O 1
ATOM 966 N N . ARG A 1 124 ? 10.426 -1.319 -18.664 1.00 94.56 124 ARG A N 1
ATOM 967 C CA . ARG A 1 124 ? 9.352 -0.750 -19.486 1.00 94.56 124 ARG A CA 1
ATOM 968 C C . ARG A 1 124 ? 9.552 0.731 -19.818 1.00 94.56 124 ARG A C 1
ATOM 970 O O . ARG A 1 124 ? 8.909 1.227 -20.736 1.00 94.56 124 ARG A O 1
ATOM 977 N N . TYR A 1 125 ? 10.446 1.420 -19.117 1.00 96.31 125 TYR A N 1
ATOM 978 C CA . TYR A 1 125 ? 10.692 2.838 -19.325 1.00 96.31 125 TYR A CA 1
ATOM 979 C C . TYR A 1 125 ? 11.766 3.077 -20.387 1.00 96.31 125 TYR A C 1
ATOM 981 O O . TYR A 1 125 ? 12.848 2.489 -20.343 1.00 96.31 125 TYR A O 1
ATOM 989 N N . ILE A 1 126 ? 11.474 3.964 -21.336 1.00 97.44 126 ILE A N 1
ATOM 990 C CA . ILE A 1 126 ? 12.461 4.535 -22.257 1.00 97.44 126 ILE A CA 1
ATOM 991 C C . ILE A 1 126 ? 12.924 5.855 -21.644 1.00 97.44 126 ILE A C 1
ATOM 993 O O . ILE A 1 126 ? 12.207 6.848 -21.692 1.00 97.44 126 ILE A O 1
ATOM 997 N N . GLU A 1 127 ? 14.092 5.853 -21.012 1.00 97.44 127 GLU A N 1
ATOM 998 C CA . GLU A 1 127 ? 14.629 7.030 -20.321 1.00 97.44 127 GLU A CA 1
ATOM 999 C C . GLU A 1 127 ? 15.285 8.020 -21.280 1.00 97.44 127 GLU A C 1
ATOM 1001 O O . GLU A 1 127 ? 15.858 7.634 -22.297 1.00 97.44 127 GLU A O 1
ATOM 1006 N N . GLY A 1 128 ? 15.256 9.303 -20.916 1.00 97.56 128 GLY A N 1
ATOM 1007 C CA . GLY A 1 128 ? 15.892 10.359 -21.702 1.00 97.56 128 GLY A CA 1
ATOM 1008 C C . GLY A 1 128 ? 15.038 10.862 -22.864 1.00 97.56 128 GLY A C 1
ATOM 1009 O O . GLY A 1 128 ? 15.522 11.648 -23.676 1.00 97.56 128 GLY A O 1
ATOM 1010 N N . MET A 1 129 ? 13.783 10.424 -22.949 1.00 97.31 129 MET A N 1
ATOM 1011 C CA . MET A 1 129 ? 12.858 10.741 -24.028 1.00 97.31 129 MET A CA 1
ATOM 1012 C C . MET A 1 129 ? 11.416 10.690 -23.510 1.00 97.31 129 MET A C 1
ATOM 1014 O O . MET A 1 129 ? 11.074 9.823 -22.703 1.00 97.31 129 MET A O 1
ATOM 1018 N N . ASP A 1 130 ? 10.566 11.618 -23.950 1.00 96.94 130 ASP A N 1
ATOM 1019 C CA . ASP A 1 130 ? 9.125 11.547 -23.688 1.00 96.94 130 ASP A CA 1
ATOM 1020 C C . ASP A 1 130 ? 8.405 10.591 -24.660 1.00 96.94 130 ASP A C 1
ATOM 1022 O O . ASP A 1 130 ? 8.994 10.058 -25.600 1.00 96.94 130 ASP A O 1
ATOM 1026 N N . CYS A 1 131 ? 7.106 10.356 -24.463 1.00 96.19 131 CYS A N 1
ATOM 1027 C CA . CYS A 1 131 ? 6.360 9.436 -25.331 1.00 96.19 131 CYS A CA 1
ATOM 1028 C C . CYS A 1 131 ? 6.063 9.956 -26.743 1.00 96.19 131 CYS A C 1
ATOM 1030 O O . CYS A 1 131 ? 5.524 9.207 -27.554 1.00 96.19 131 CYS A O 1
ATOM 1032 N N . ASN A 1 132 ? 6.436 11.199 -27.059 1.00 97.38 132 ASN A N 1
ATOM 1033 C CA . ASN A 1 132 ? 6.362 11.756 -28.408 1.00 97.38 132 ASN A CA 1
ATOM 1034 C C . ASN A 1 132 ? 7.715 11.687 -29.135 1.00 97.38 132 ASN A C 1
ATOM 1036 O O . ASN A 1 132 ? 7.833 12.186 -30.254 1.00 97.38 132 ASN A O 1
ATOM 1040 N N . GLY A 1 133 ? 8.738 11.095 -28.513 1.00 96.81 133 GLY A N 1
ATOM 1041 C CA . GLY A 1 133 ? 10.077 11.005 -29.082 1.00 96.81 133 GLY A CA 1
ATOM 1042 C C . GLY A 1 133 ? 10.952 12.235 -28.833 1.00 96.81 133 GLY A C 1
ATOM 1043 O O . GLY A 1 133 ? 12.028 12.337 -29.419 1.00 96.81 133 GLY A O 1
ATOM 1044 N N . VAL A 1 134 ? 10.520 13.180 -27.990 1.00 98.06 134 VAL A N 1
ATOM 1045 C CA . VAL A 1 134 ? 11.303 14.381 -27.675 1.00 98.06 134 VAL A CA 1
ATOM 1046 C C . VAL A 1 134 ? 12.341 14.038 -26.615 1.00 98.06 134 VAL A C 1
ATOM 1048 O O . VAL A 1 134 ? 11.998 13.618 -25.509 1.00 98.06 134 VAL A O 1
ATOM 1051 N N . GLU A 1 135 ? 13.618 14.238 -26.942 1.00 98.06 135 GLU A N 1
ATOM 1052 C CA . GLU A 1 135 ? 14.720 14.019 -26.007 1.00 98.06 135 GLU A CA 1
ATOM 1053 C C . GLU A 1 135 ? 14.612 14.949 -24.794 1.00 98.06 135 GLU A C 1
ATOM 1055 O O . GLU A 1 135 ? 14.538 16.174 -24.912 1.00 98.06 135 GLU A O 1
ATOM 1060 N N . ASN A 1 136 ? 14.616 14.353 -23.604 1.00 97.69 136 ASN A N 1
ATOM 1061 C CA . ASN A 1 136 ? 14.646 15.060 -22.337 1.00 97.69 136 ASN A CA 1
ATOM 1062 C C . ASN A 1 136 ? 15.197 14.137 -21.239 1.00 97.69 136 ASN A C 1
ATOM 1064 O O . ASN A 1 136 ? 14.587 13.139 -20.863 1.00 97.69 136 ASN A O 1
ATOM 1068 N N . SER A 1 137 ? 16.348 14.501 -20.675 1.00 97.25 137 SER A N 1
ATOM 1069 C CA . SER A 1 137 ? 17.064 13.702 -19.673 1.00 97.25 137 SER A CA 1
ATOM 1070 C C . SER A 1 137 ? 16.376 13.612 -18.307 1.00 97.25 137 SER A C 1
ATOM 1072 O O . SER A 1 137 ? 16.826 12.844 -17.457 1.00 97.25 137 SER A O 1
ATOM 1074 N N . SER A 1 138 ? 15.306 14.375 -18.062 1.00 97.56 138 SER A N 1
ATOM 1075 C CA . SER A 1 138 ? 14.570 14.358 -16.794 1.00 97.56 138 SER A CA 1
ATOM 1076 C C . SER A 1 138 ? 13.294 13.521 -16.836 1.00 97.56 138 SER A C 1
ATOM 1078 O O . SER A 1 138 ? 12.538 13.551 -15.869 1.00 97.56 138 SER A O 1
ATOM 1080 N N . VAL A 1 139 ? 13.022 12.817 -17.938 1.00 97.50 139 VAL A N 1
ATOM 1081 C CA . VAL A 1 139 ? 11.745 12.127 -18.165 1.00 97.50 139 VAL A CA 1
ATOM 1082 C C . VAL A 1 139 ? 11.972 10.750 -18.787 1.00 97.50 139 VAL A C 1
ATOM 1084 O O . VAL A 1 139 ? 13.026 10.474 -19.365 1.00 97.50 139 VAL A O 1
ATOM 1087 N N . ALA A 1 140 ? 10.972 9.890 -18.668 1.00 97.00 140 ALA A N 1
ATOM 1088 C CA . ALA A 1 140 ? 10.917 8.607 -19.340 1.00 97.00 140 ALA A CA 1
ATOM 1089 C C . ALA A 1 140 ? 9.552 8.403 -20.001 1.00 97.00 140 ALA A C 1
ATOM 1091 O O . ALA A 1 140 ? 8.538 8.906 -19.512 1.00 97.00 140 ALA A O 1
ATOM 1092 N N . CYS A 1 141 ? 9.513 7.639 -21.087 1.00 96.31 141 CYS A N 1
ATOM 1093 C CA . CYS A 1 141 ? 8.267 7.134 -21.642 1.00 96.31 141 CYS A CA 1
ATOM 1094 C C . CYS A 1 141 ? 7.953 5.744 -21.086 1.00 96.31 141 CYS A C 1
ATOM 1096 O O . CYS A 1 141 ? 8.750 4.818 -21.248 1.00 96.31 141 CYS A O 1
ATOM 1098 N N . ASP A 1 142 ? 6.788 5.583 -20.464 1.00 94.38 142 ASP A N 1
ATOM 1099 C CA . ASP A 1 142 ? 6.243 4.275 -20.111 1.00 94.38 142 ASP A CA 1
ATOM 1100 C C . ASP A 1 142 ? 5.688 3.581 -21.367 1.00 94.38 142 ASP A C 1
ATOM 1102 O O . ASP A 1 142 ? 4.698 4.038 -21.945 1.00 94.38 142 ASP A O 1
ATOM 1106 N N . LYS A 1 143 ? 6.309 2.471 -21.789 1.00 92.31 143 LYS A N 1
ATOM 1107 C CA . LYS A 1 143 ? 5.882 1.715 -22.980 1.00 92.31 143 LYS A CA 1
ATOM 1108 C C . LYS A 1 143 ? 4.494 1.091 -22.849 1.00 92.31 143 LYS A C 1
ATOM 1110 O O . LYS A 1 143 ? 3.834 0.911 -23.868 1.00 92.31 143 LYS A O 1
ATOM 1115 N N . ASP A 1 144 ? 4.053 0.755 -21.640 1.00 88.94 144 ASP A N 1
ATOM 1116 C CA . ASP A 1 144 ? 2.783 0.050 -21.445 1.00 88.94 144 ASP A CA 1
ATOM 1117 C C . ASP A 1 144 ? 1.595 1.010 -21.465 1.00 88.94 144 ASP A C 1
ATOM 1119 O O . ASP A 1 144 ? 0.497 0.644 -21.883 1.00 88.94 144 ASP A O 1
ATOM 1123 N N . THR A 1 145 ? 1.813 2.258 -21.049 1.00 87.94 145 THR A N 1
ATOM 1124 C CA . THR A 1 145 ? 0.742 3.256 -20.908 1.00 87.94 145 THR A CA 1
ATOM 1125 C C . THR A 1 145 ? 0.876 4.425 -21.872 1.00 87.94 145 THR A C 1
ATOM 1127 O O . THR A 1 145 ? -0.041 5.239 -21.978 1.00 87.94 145 THR A O 1
ATOM 1130 N N . SER A 1 146 ? 1.993 4.496 -22.604 1.00 91.38 146 SER A N 1
ATOM 1131 C CA . SER A 1 146 ? 2.350 5.610 -23.488 1.00 91.38 146 SER A CA 1
ATOM 1132 C C . SER A 1 146 ? 2.315 6.960 -22.764 1.00 91.38 146 SER A C 1
ATOM 1134 O O . SER A 1 146 ? 1.923 7.980 -23.334 1.00 91.38 146 SER A O 1
ATOM 1136 N N . ARG A 1 147 ? 2.710 6.974 -21.484 1.00 90.56 147 ARG A N 1
ATOM 1137 C CA . ARG A 1 147 ? 2.734 8.180 -20.650 1.00 90.56 147 ARG A CA 1
ATOM 1138 C C . ARG A 1 147 ? 4.142 8.617 -20.317 1.00 90.56 147 ARG A C 1
ATOM 1140 O O . ARG A 1 147 ? 5.019 7.819 -19.996 1.00 90.56 147 ARG A O 1
ATOM 1147 N N . LYS A 1 148 ? 4.324 9.933 -20.357 1.00 94.12 148 LYS A N 1
ATOM 1148 C CA . LYS A 1 148 ? 5.515 10.593 -19.847 1.00 94.12 148 LYS A CA 1
ATOM 1149 C C . LYS A 1 148 ? 5.524 10.488 -18.321 1.00 94.12 148 LYS A C 1
ATOM 1151 O O . LYS A 1 148 ? 4.554 10.879 -17.677 1.00 94.12 148 LYS A O 1
ATOM 1156 N N . VAL A 1 149 ? 6.635 10.021 -17.770 1.00 93.69 149 VAL A N 1
ATOM 1157 C CA . VAL A 1 149 ? 6.907 9.951 -16.333 1.00 93.69 149 VAL A CA 1
ATOM 1158 C C . VAL A 1 149 ? 8.117 10.819 -16.025 1.00 93.69 149 VAL A C 1
ATOM 1160 O O . VAL A 1 149 ? 9.131 10.747 -16.720 1.00 93.69 149 VAL A O 1
ATOM 1163 N N . ASP A 1 150 ? 8.021 11.655 -14.997 1.00 95.44 150 ASP A N 1
ATOM 1164 C CA . ASP A 1 150 ? 9.158 12.452 -14.549 1.00 95.44 150 ASP A CA 1
ATOM 1165 C C . ASP A 1 150 ? 10.135 11.565 -13.762 1.00 95.44 150 ASP A C 1
ATOM 1167 O O . ASP A 1 150 ? 9.758 10.865 -12.823 1.00 95.44 150 ASP A O 1
ATOM 1171 N N . MET A 1 151 ? 11.416 11.593 -14.136 1.00 95.44 151 MET A N 1
ATOM 1172 C CA . MET A 1 151 ? 12.483 10.847 -13.455 1.00 95.44 151 MET A CA 1
ATOM 1173 C C . MET A 1 151 ? 13.003 11.635 -12.249 1.00 95.44 151 MET A C 1
ATOM 1175 O O . MET A 1 151 ? 14.170 12.056 -12.187 1.00 95.44 151 MET A O 1
ATOM 1179 N N . ASP A 1 152 ? 12.102 11.883 -11.309 1.00 94.56 152 ASP A N 1
ATOM 1180 C CA . ASP A 1 152 ? 12.360 12.618 -10.082 1.00 94.56 152 ASP A CA 1
ATOM 1181 C C . ASP A 1 152 ? 13.226 11.820 -9.082 1.00 94.56 152 ASP A C 1
ATOM 1183 O O . ASP A 1 152 ? 13.860 10.807 -9.405 1.00 94.56 152 ASP A O 1
ATOM 1187 N N . PHE A 1 153 ? 13.316 12.322 -7.850 1.00 92.62 153 PHE A N 1
ATOM 1188 C CA . PHE A 1 153 ? 14.059 11.652 -6.788 1.00 92.62 153 PHE A CA 1
ATOM 1189 C C . PHE A 1 153 ? 13.480 10.274 -6.451 1.00 92.62 153 PHE A C 1
ATOM 1191 O O . PHE A 1 153 ? 14.253 9.335 -6.257 1.00 92.62 153 PHE A O 1
ATOM 1198 N N . SER A 1 154 ? 12.156 10.135 -6.400 1.00 91.12 154 SER A N 1
ATOM 1199 C CA . SER A 1 154 ? 11.477 8.887 -6.054 1.00 91.12 154 SER A CA 1
ATOM 1200 C C . SER A 1 154 ? 11.734 7.818 -7.110 1.00 91.12 154 SER A C 1
ATOM 1202 O O . SER A 1 154 ? 12.213 6.734 -6.774 1.00 91.12 154 SER A O 1
ATOM 1204 N N . TYR A 1 155 ? 11.554 8.155 -8.390 1.00 93.62 155 TYR A N 1
ATOM 1205 C CA . TYR A 1 155 ? 11.864 7.271 -9.515 1.00 93.62 155 TYR A CA 1
ATOM 1206 C C . TYR A 1 155 ? 13.316 6.774 -9.450 1.00 93.62 155 TYR A C 1
ATOM 1208 O O . TYR A 1 155 ? 13.590 5.571 -9.448 1.00 93.62 155 TYR A O 1
ATOM 1216 N N . LYS A 1 156 ? 14.273 7.705 -9.328 1.00 93.38 156 LYS A N 1
ATOM 1217 C CA . LYS A 1 156 ? 15.709 7.378 -9.286 1.00 93.38 156 LYS A CA 1
ATOM 1218 C C . LYS A 1 156 ? 16.070 6.527 -8.072 1.00 93.38 156 LYS A C 1
ATOM 1220 O O . LYS A 1 156 ? 16.890 5.617 -8.187 1.00 93.38 156 LYS A O 1
ATOM 1225 N N . SER A 1 157 ? 15.459 6.806 -6.924 1.00 90.69 157 SER A N 1
ATOM 1226 C CA . SER A 1 157 ? 15.687 6.061 -5.683 1.00 90.69 157 SER A CA 1
ATOM 1227 C C . SER A 1 157 ? 15.136 4.644 -5.771 1.00 90.69 157 SER A C 1
ATOM 1229 O O . SER A 1 157 ? 15.825 3.704 -5.388 1.00 90.69 157 SER A O 1
ATOM 1231 N N . CYS A 1 158 ? 13.936 4.476 -6.325 1.00 92.62 158 CYS A N 1
ATOM 1232 C CA . CYS A 1 158 ? 13.295 3.172 -6.441 1.00 92.62 158 CYS A CA 1
ATOM 1233 C C . CYS A 1 158 ? 13.963 2.279 -7.498 1.00 92.62 158 CYS A C 1
ATOM 1235 O O . CYS A 1 158 ? 14.147 1.078 -7.282 1.00 92.62 158 CYS A O 1
ATOM 1237 N N . LYS A 1 159 ? 14.403 2.873 -8.616 1.00 91.69 159 LYS A N 1
ATOM 1238 C CA . LYS A 1 159 ? 15.199 2.183 -9.642 1.00 91.69 159 LYS A CA 1
ATOM 1239 C C . LYS A 1 159 ? 16.596 1.800 -9.139 1.00 91.69 159 LYS A C 1
ATOM 1241 O O . LYS A 1 159 ? 17.179 0.816 -9.602 1.00 91.69 159 LYS A O 1
ATOM 1246 N N . SER A 1 160 ? 17.166 2.581 -8.221 1.00 87.44 160 SER A N 1
ATOM 1247 C CA . SER A 1 160 ? 18.481 2.297 -7.652 1.00 87.44 160 SER A CA 1
ATOM 1248 C C . SER A 1 160 ? 18.497 0.948 -6.932 1.00 87.44 160 SER A C 1
ATOM 1250 O O . SER A 1 160 ? 17.580 0.585 -6.199 1.00 87.44 160 SER A O 1
ATOM 1252 N N . LYS A 1 161 ? 19.602 0.210 -7.077 1.00 80.50 161 LYS A N 1
ATOM 1253 C CA . LYS A 1 161 ? 19.870 -0.989 -6.263 1.00 80.50 161 LYS A CA 1
ATOM 1254 C C . LYS A 1 161 ? 20.306 -0.642 -4.838 1.00 80.50 161 LYS A C 1
ATOM 1256 O O . LYS A 1 161 ? 20.480 -1.523 -4.002 1.00 80.50 161 LYS A O 1
ATOM 1261 N N . SER A 1 162 ? 20.542 0.638 -4.572 1.00 76.06 162 SER A N 1
ATOM 1262 C CA . SER A 1 162 ? 20.975 1.111 -3.273 1.00 76.06 162 SER A CA 1
ATOM 1263 C C . SER A 1 162 ? 19.778 1.341 -2.354 1.00 76.06 162 SER A C 1
ATOM 1265 O O . SER A 1 162 ? 19.032 2.297 -2.528 1.00 76.06 162 SER A O 1
ATOM 1267 N N . GLY A 1 163 ? 19.645 0.509 -1.320 1.00 71.62 163 GLY A N 1
ATOM 1268 C CA . GLY A 1 163 ? 18.654 0.686 -0.253 1.00 71.62 163 GLY A CA 1
ATOM 1269 C C . GLY A 1 163 ? 18.999 1.789 0.761 1.00 71.62 163 GLY A C 1
ATOM 1270 O O . GLY A 1 163 ? 18.544 1.724 1.900 1.00 71.62 163 GLY A O 1
ATOM 1271 N N . TYR A 1 164 ? 19.843 2.773 0.410 1.00 74.44 164 TYR A N 1
ATOM 1272 C CA . TYR A 1 164 ? 20.127 3.907 1.306 1.00 74.44 164 TYR A CA 1
ATOM 1273 C C . TYR A 1 164 ? 18.894 4.789 1.517 1.00 74.44 164 TYR A C 1
ATOM 1275 O O . TYR A 1 164 ? 18.733 5.358 2.594 1.00 74.44 164 TYR A O 1
ATOM 1283 N N . ILE A 1 165 ? 18.029 4.887 0.506 1.00 75.56 165 ILE A N 1
ATOM 1284 C CA . ILE A 1 165 ? 16.757 5.601 0.587 1.00 75.56 165 ILE A CA 1
ATOM 1285 C C . ILE A 1 165 ? 15.663 4.543 0.711 1.00 75.56 165 ILE A C 1
ATOM 1287 O O . ILE A 1 165 ? 15.536 3.702 -0.179 1.00 75.56 165 ILE A O 1
ATOM 1291 N N . PRO A 1 166 ? 14.876 4.546 1.796 1.00 80.56 166 PRO A N 1
ATOM 1292 C CA . PRO A 1 166 ? 14.012 3.425 2.128 1.00 80.56 166 PRO A CA 1
ATOM 1293 C C . PRO A 1 166 ? 12.660 3.476 1.395 1.00 80.56 166 PRO A C 1
ATOM 1295 O O . PRO A 1 166 ? 11.618 3.225 1.997 1.00 80.56 166 PRO A O 1
ATOM 1298 N N . LEU A 1 167 ? 12.674 3.817 0.108 1.00 89.88 167 LEU A N 1
ATOM 1299 C CA . LEU A 1 167 ?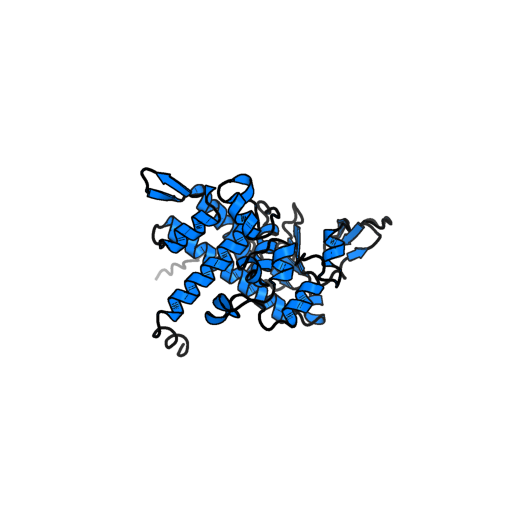 11.498 3.773 -0.755 1.00 89.88 167 LEU A CA 1
ATOM 1300 C C . LEU A 1 167 ? 11.288 2.331 -1.225 1.00 89.88 167 LEU A C 1
ATOM 1302 O O . LEU A 1 167 ? 12.190 1.759 -1.834 1.00 89.88 167 LEU A O 1
ATOM 1306 N N . MET A 1 168 ? 10.148 1.731 -0.884 1.00 94.12 168 MET A N 1
ATOM 1307 C CA . MET A 1 168 ? 9.905 0.289 -1.053 1.00 94.12 168 MET A CA 1
ATOM 1308 C C . MET A 1 168 ? 9.157 -0.040 -2.344 1.00 94.12 168 MET A C 1
ATOM 1310 O O . MET A 1 168 ? 9.460 -1.044 -2.993 1.00 94.12 168 MET A O 1
ATOM 1314 N N . ALA A 1 169 ? 8.213 0.816 -2.717 1.00 96.12 169 ALA A N 1
ATOM 1315 C CA . ALA A 1 169 ? 7.473 0.755 -3.960 1.00 96.12 169 ALA A CA 1
ATOM 1316 C C . ALA A 1 169 ? 6.996 2.165 -4.347 1.00 96.12 169 ALA A C 1
ATOM 1318 O O . ALA A 1 169 ? 7.188 3.118 -3.587 1.00 96.12 169 ALA A O 1
ATOM 1319 N N . LEU A 1 170 ? 6.450 2.291 -5.553 1.00 94.50 170 LEU A N 1
ATOM 1320 C CA . LEU A 1 170 ? 5.773 3.480 -6.052 1.00 94.50 170 LEU A CA 1
ATOM 1321 C C . LEU A 1 170 ? 4.493 3.067 -6.759 1.00 94.50 170 LEU A C 1
ATOM 1323 O O . LEU A 1 170 ? 4.497 2.080 -7.493 1.00 94.50 170 LEU A O 1
ATOM 1327 N N . THR A 1 171 ? 3.438 3.862 -6.613 1.00 93.31 171 THR A N 1
ATOM 1328 C CA . THR A 1 171 ? 2.211 3.675 -7.385 1.00 93.31 171 THR A CA 1
ATOM 1329 C C . THR A 1 171 ? 1.982 4.822 -8.358 1.00 93.31 171 THR A C 1
ATOM 1331 O O . THR A 1 171 ? 1.875 5.982 -7.968 1.00 93.31 171 THR A O 1
ATOM 1334 N N . GLY A 1 172 ? 1.852 4.491 -9.641 1.00 87.38 172 GLY A N 1
ATOM 1335 C CA . GLY A 1 172 ? 1.298 5.375 -10.660 1.00 87.38 172 GLY A CA 1
ATOM 1336 C C . GLY A 1 172 ? -0.181 5.065 -10.872 1.00 87.38 172 GLY A C 1
ATOM 1337 O O . GLY A 1 172 ? -0.525 3.955 -11.274 1.00 87.38 172 GLY A O 1
ATOM 1338 N N . SER A 1 173 ? -1.074 6.030 -10.635 1.00 71.69 173 SER A N 1
ATOM 1339 C CA . SER A 1 173 ? -2.485 5.901 -11.019 1.00 71.69 173 SER A CA 1
ATOM 1340 C C . SER A 1 173 ? -2.756 6.690 -12.295 1.00 71.69 173 SER A C 1
ATOM 1342 O O . SER A 1 173 ? -2.446 7.878 -12.411 1.00 71.69 173 SER A O 1
ATOM 1344 N N . ASN A 1 174 ? -3.350 6.035 -13.292 1.00 61.53 174 ASN A N 1
ATOM 1345 C CA . ASN A 1 174 ? -3.515 6.641 -14.607 1.00 61.53 174 ASN A CA 1
ATOM 1346 C C . ASN A 1 174 ? -4.797 7.473 -14.786 1.00 61.53 174 ASN A C 1
ATOM 1348 O O . ASN A 1 174 ? -5.328 7.584 -15.897 1.00 61.53 174 ASN A O 1
ATOM 1352 N N . GLY A 1 175 ? -5.247 8.162 -13.734 1.00 61.44 175 GLY A N 1
ATOM 1353 C CA . GLY A 1 175 ? -6.410 9.052 -13.788 1.00 61.44 175 GLY A CA 1
ATOM 1354 C C . GLY A 1 175 ? -7.622 8.367 -14.434 1.00 61.44 175 GLY A C 1
ATOM 1355 O O . GLY A 1 175 ? -8.058 7.317 -13.975 1.00 61.44 175 GLY A O 1
ATOM 1356 N N . LEU A 1 176 ? -8.124 8.929 -15.542 1.00 49.72 176 LEU A N 1
ATOM 1357 C CA . LEU A 1 176 ? -9.333 8.475 -16.251 1.00 49.72 176 LEU A CA 1
ATOM 1358 C C . LEU A 1 176 ? -9.329 7.003 -16.704 1.00 49.72 176 LEU A C 1
ATOM 1360 O O . LEU A 1 176 ? -10.407 6.455 -16.919 1.00 49.72 176 LEU A O 1
ATOM 1364 N N . SER A 1 177 ? -8.166 6.361 -16.874 1.00 58.47 177 SER A N 1
ATOM 1365 C CA . SER A 1 177 ? -8.115 4.968 -17.341 1.00 58.47 177 SER A CA 1
ATOM 1366 C C . SER A 1 177 ? -8.243 3.932 -16.222 1.00 58.47 177 SER A C 1
ATOM 1368 O O . SER A 1 177 ? -8.219 2.747 -16.527 1.00 58.47 177 SER A O 1
ATOM 1370 N N . ASN A 1 178 ? -8.349 4.346 -14.948 1.00 66.56 178 ASN A N 1
ATOM 1371 C CA . ASN A 1 178 ? -8.463 3.465 -13.769 1.00 66.56 178 ASN A CA 1
ATOM 1372 C C . ASN A 1 178 ? -7.391 2.361 -13.661 1.00 66.56 178 ASN A C 1
ATOM 1374 O O . ASN A 1 178 ? -7.559 1.414 -12.898 1.00 66.56 178 ASN A O 1
ATOM 1378 N N . PHE A 1 179 ? -6.301 2.487 -14.414 1.00 81.19 179 PHE A N 1
ATOM 1379 C CA . PHE A 1 179 ? -5.202 1.534 -14.448 1.00 81.19 179 PHE A CA 1
ATOM 1380 C C . PHE A 1 179 ? -4.193 1.908 -13.365 1.00 81.19 179 PHE A C 1
ATOM 1382 O O . PHE A 1 179 ? -3.677 3.033 -13.367 1.00 81.19 179 PHE A O 1
ATOM 1389 N N . GLY A 1 180 ? -3.949 0.983 -12.440 1.00 89.25 180 GLY A N 1
ATOM 1390 C CA . GLY A 1 180 ? -2.959 1.137 -11.380 1.00 89.25 180 GLY A CA 1
ATOM 1391 C C . GLY A 1 180 ? -1.646 0.470 -11.772 1.00 89.25 180 GLY A C 1
ATOM 1392 O O . GLY A 1 180 ? -1.637 -0.648 -12.277 1.00 89.25 180 GLY A O 1
ATOM 1393 N N . GLN A 1 181 ? -0.526 1.138 -11.539 1.00 92.50 181 GLN A N 1
ATOM 1394 C CA . GLN A 1 181 ? 0.810 0.585 -11.742 1.00 92.50 181 GLN A CA 1
ATOM 1395 C C . GLN A 1 181 ? 1.532 0.608 -10.413 1.00 92.50 181 GLN A C 1
ATOM 1397 O O . GLN A 1 181 ? 1.698 1.685 -9.858 1.00 92.50 181 GLN A O 1
ATOM 1402 N N . VAL A 1 182 ? 1.964 -0.548 -9.921 1.00 95.31 182 VAL A N 1
ATOM 1403 C CA . VAL A 1 182 ? 2.782 -0.630 -8.708 1.00 95.31 182 VAL A CA 1
ATOM 1404 C C . VAL A 1 182 ? 4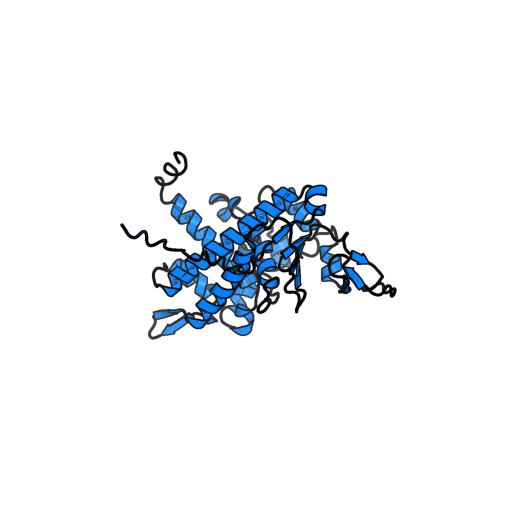.181 -1.077 -9.099 1.00 95.31 182 VAL A C 1
ATOM 1406 O O . VAL A 1 182 ? 4.385 -2.208 -9.535 1.00 95.31 182 VAL A O 1
ATOM 1409 N N . ASP A 1 183 ? 5.148 -0.189 -8.930 1.00 95.94 183 ASP A N 1
ATOM 1410 C CA . ASP A 1 183 ? 6.568 -0.432 -9.133 1.00 95.94 183 ASP A CA 1
ATOM 1411 C C . ASP A 1 183 ? 7.233 -0.807 -7.822 1.00 95.94 183 ASP A C 1
ATOM 1413 O O . ASP A 1 183 ? 7.521 0.059 -6.996 1.00 95.94 183 ASP A O 1
ATOM 1417 N N . ILE A 1 184 ? 7.540 -2.087 -7.623 1.00 96.50 184 ILE A N 1
ATOM 1418 C CA . ILE A 1 184 ? 8.296 -2.491 -6.440 1.00 96.50 184 ILE A CA 1
ATOM 1419 C C . ILE A 1 184 ? 9.781 -2.207 -6.683 1.00 96.50 184 ILE A C 1
ATOM 1421 O O . ILE A 1 184 ? 10.365 -2.647 -7.676 1.00 96.50 184 ILE A O 1
ATOM 1425 N N . CYS A 1 185 ? 10.419 -1.486 -5.761 1.00 95.50 185 CYS A N 1
ATOM 1426 C CA . CYS A 1 185 ? 11.814 -1.094 -5.913 1.00 95.50 185 CYS A CA 1
ATOM 1427 C C . CYS A 1 185 ? 12.732 -2.323 -5.929 1.00 95.50 185 CYS A C 1
ATOM 1429 O O . CYS A 1 185 ? 12.622 -3.219 -5.085 1.00 95.50 185 CYS A O 1
ATOM 1431 N N . GLY A 1 186 ? 13.686 -2.354 -6.864 1.00 91.31 186 GLY A N 1
ATOM 1432 C CA . GLY A 1 186 ? 14.517 -3.540 -7.099 1.00 91.31 186 GLY A CA 1
ATOM 1433 C C . GLY A 1 186 ? 15.333 -3.957 -5.870 1.00 91.31 186 GLY A C 1
ATOM 1434 O O . GLY A 1 186 ? 15.420 -5.144 -5.554 1.00 91.31 186 GLY A O 1
ATOM 1435 N N . TRP A 1 187 ? 15.867 -2.983 -5.121 1.00 91.94 187 TRP A N 1
ATOM 1436 C CA . TRP A 1 187 ? 16.585 -3.249 -3.868 1.00 91.94 187 TRP A CA 1
ATOM 1437 C C . TRP A 1 187 ? 15.680 -3.912 -2.816 1.00 91.94 187 TRP A C 1
ATOM 1439 O O . TRP A 1 187 ? 16.131 -4.787 -2.073 1.00 91.94 187 TRP A O 1
ATOM 1449 N N . TYR A 1 188 ? 14.403 -3.513 -2.757 1.00 93.44 188 TYR A N 1
ATOM 1450 C CA . TYR A 1 188 ? 13.447 -4.000 -1.770 1.00 93.44 188 TYR A CA 1
ATOM 1451 C C . TYR A 1 188 ? 13.033 -5.437 -2.079 1.00 93.44 188 TYR A C 1
ATOM 1453 O O . TYR A 1 188 ? 13.059 -6.285 -1.184 1.00 93.44 188 TYR A O 1
ATOM 1461 N N . LEU A 1 189 ? 12.754 -5.747 -3.349 1.00 92.19 189 LEU A N 1
ATOM 1462 C CA . LEU A 1 189 ? 12.504 -7.120 -3.796 1.00 92.19 189 LEU A CA 1
ATOM 1463 C C . LEU A 1 189 ? 13.707 -8.028 -3.563 1.00 92.19 189 LEU A C 1
ATOM 1465 O O . LEU A 1 189 ? 13.552 -9.135 -3.042 1.00 92.19 189 LEU A O 1
ATOM 1469 N N . GLU A 1 190 ? 14.915 -7.570 -3.892 1.00 91.88 190 GLU A N 1
ATOM 1470 C CA . GLU A 1 190 ? 16.127 -8.343 -3.640 1.00 91.88 190 GLU A CA 1
ATOM 1471 C C . GLU A 1 190 ? 16.282 -8.646 -2.144 1.00 91.88 190 GLU A C 1
ATOM 1473 O O . GLU A 1 190 ? 16.470 -9.805 -1.761 1.00 91.88 190 GLU A O 1
ATOM 1478 N N . PHE A 1 191 ? 16.122 -7.635 -1.288 1.00 90.44 191 PHE A N 1
ATOM 1479 C CA . PHE A 1 191 ? 16.161 -7.800 0.161 1.00 90.44 191 PHE A CA 1
ATOM 1480 C C . PHE A 1 191 ? 15.088 -8.780 0.662 1.00 90.44 191 PHE A C 1
ATOM 1482 O O . PHE A 1 191 ? 15.398 -9.723 1.397 1.00 90.44 191 PHE A O 1
ATOM 1489 N N . ARG A 1 192 ? 13.828 -8.611 0.239 1.00 90.69 192 ARG A N 1
ATOM 1490 C CA . ARG A 1 192 ? 12.708 -9.465 0.661 1.00 90.69 192 ARG A CA 1
ATOM 1491 C C . ARG A 1 192 ? 12.862 -10.895 0.171 1.00 90.69 192 ARG A C 1
ATOM 1493 O O . ARG A 1 192 ? 12.685 -11.808 0.968 1.00 90.69 192 ARG A O 1
ATOM 1500 N N . SER A 1 193 ? 13.264 -11.119 -1.077 1.00 91.56 193 SER A N 1
ATOM 1501 C CA . SER A 1 193 ? 13.460 -12.467 -1.632 1.00 91.56 193 SER A CA 1
ATOM 1502 C C . SER A 1 193 ? 14.486 -13.292 -0.842 1.00 91.56 193 SER A C 1
ATOM 1504 O O . SER A 1 193 ? 14.294 -14.493 -0.638 1.00 91.56 193 SER A O 1
ATOM 1506 N N . LYS A 1 194 ? 15.522 -12.635 -0.305 1.00 90.62 194 LYS A N 1
ATOM 1507 C CA . LYS A 1 194 ? 16.584 -13.255 0.500 1.00 90.62 194 LYS A CA 1
ATOM 1508 C C . LYS A 1 194 ? 16.262 -13.314 1.998 1.00 90.62 194 LYS A C 1
ATOM 1510 O O . LYS A 1 194 ? 16.863 -14.108 2.720 1.00 90.62 194 LYS A O 1
ATOM 1515 N N . SER A 1 195 ? 15.320 -12.503 2.481 1.00 87.00 195 SER A N 1
ATOM 1516 C CA . SER A 1 195 ? 14.926 -12.479 3.892 1.00 87.00 195 SER A CA 1
ATOM 1517 C C . SER A 1 195 ? 14.216 -13.771 4.308 1.00 87.00 195 SER A C 1
ATOM 1519 O O . SER A 1 195 ? 13.401 -14.329 3.570 1.00 87.00 195 SER A O 1
ATOM 1521 N N . LYS A 1 196 ? 14.462 -14.231 5.541 1.00 87.81 196 LYS A N 1
ATOM 1522 C CA . LYS A 1 196 ? 13.655 -15.297 6.161 1.00 87.81 196 LYS A CA 1
ATOM 1523 C C . LYS A 1 196 ? 12.239 -14.822 6.489 1.00 87.81 196 LYS A C 1
ATOM 1525 O O . LYS A 1 196 ? 11.329 -15.635 6.545 1.00 87.81 196 LYS A O 1
ATOM 1530 N N . ILE A 1 197 ? 12.065 -13.516 6.685 1.00 85.38 197 ILE A N 1
ATOM 1531 C CA . ILE A 1 197 ? 10.805 -12.898 7.096 1.00 85.38 197 ILE A CA 1
ATOM 1532 C C . ILE A 1 197 ? 10.407 -11.901 6.022 1.00 85.38 197 ILE A C 1
ATOM 1534 O O . ILE A 1 197 ? 10.959 -10.801 5.898 1.00 85.38 197 ILE A O 1
ATOM 1538 N N . LYS A 1 198 ? 9.507 -12.384 5.174 1.00 85.19 198 LYS A N 1
ATOM 1539 C CA . LYS A 1 198 ? 9.041 -11.694 3.970 1.00 85.19 198 LYS A CA 1
ATOM 1540 C C . LYS A 1 198 ? 7.657 -11.069 4.136 1.00 85.19 198 LYS A C 1
ATOM 1542 O O . LYS A 1 198 ? 7.384 -10.063 3.493 1.00 85.19 198 LYS A O 1
ATOM 1547 N N . TYR A 1 199 ? 6.848 -11.667 5.006 1.00 84.94 199 TYR A N 1
ATOM 1548 C CA . TYR A 1 199 ? 5.417 -11.422 5.187 1.00 84.94 199 TYR A CA 1
ATOM 1549 C C . TYR A 1 199 ? 5.085 -11.502 6.669 1.00 84.94 199 TYR A C 1
ATOM 1551 O O . TYR A 1 199 ? 5.858 -12.101 7.431 1.00 84.94 199 TYR A O 1
ATOM 1559 N N . TRP A 1 200 ? 3.953 -10.937 7.062 1.00 81.75 200 TRP A N 1
ATOM 1560 C CA . TRP A 1 200 ? 3.540 -10.845 8.452 1.00 81.75 200 TRP A CA 1
ATOM 1561 C C . TRP A 1 200 ? 3.395 -12.235 9.085 1.00 81.75 200 TRP A C 1
ATOM 1563 O O . TRP A 1 200 ? 3.913 -12.439 10.178 1.00 81.75 200 TRP A O 1
ATOM 1573 N N . TRP A 1 201 ? 2.838 -13.235 8.386 1.00 79.62 201 TRP A N 1
ATOM 1574 C CA . TRP A 1 201 ? 2.618 -14.581 8.950 1.00 79.62 201 TRP A CA 1
ATOM 1575 C C . TRP A 1 201 ? 3.916 -15.352 9.219 1.00 79.62 201 TRP A C 1
ATOM 1577 O O . TRP A 1 201 ? 3.919 -16.377 9.899 1.00 79.62 201 TRP A O 1
ATOM 1587 N N . HIS A 1 202 ? 5.055 -14.867 8.715 1.00 79.56 202 HIS A N 1
ATOM 1588 C CA . HIS A 1 202 ? 6.365 -15.395 9.095 1.00 79.56 202 HIS A CA 1
ATOM 1589 C C . HIS A 1 202 ? 6.826 -14.907 10.479 1.00 79.56 202 HIS A C 1
ATOM 1591 O O . HIS A 1 202 ? 7.770 -15.465 11.047 1.00 79.56 202 HIS A O 1
ATOM 1597 N N . LEU A 1 203 ? 6.194 -13.872 11.035 1.00 76.81 203 LEU A N 1
ATOM 1598 C CA . LEU A 1 203 ? 6.431 -13.401 12.393 1.00 76.81 203 LEU A CA 1
ATOM 1599 C C . LEU A 1 203 ? 5.715 -14.336 13.372 1.00 76.81 203 LEU A C 1
ATOM 1601 O O . LEU A 1 203 ? 4.571 -14.120 13.754 1.00 76.81 203 LEU A O 1
ATOM 1605 N N . GLY A 1 204 ? 6.404 -15.381 13.832 1.00 70.31 204 GLY A N 1
ATOM 1606 C CA . GLY A 1 204 ? 5.888 -16.170 14.952 1.00 70.31 204 GLY A CA 1
ATOM 1607 C C . GLY A 1 204 ? 5.682 -15.295 16.199 1.00 70.31 204 GLY A C 1
ATOM 1608 O O . GLY A 1 204 ? 6.403 -14.315 16.402 1.00 70.31 204 GLY A O 1
ATOM 1609 N N . ALA A 1 205 ? 4.773 -15.689 17.100 1.00 63.25 205 ALA A N 1
ATOM 1610 C CA . ALA A 1 205 ? 4.473 -14.943 18.333 1.00 63.25 205 ALA A CA 1
ATOM 1611 C C . ALA A 1 205 ? 5.728 -14.595 19.169 1.00 63.25 205 ALA A C 1
ATOM 1613 O O . ALA A 1 205 ? 5.801 -13.543 19.800 1.00 63.25 205 ALA A O 1
ATOM 1614 N N . LYS A 1 206 ? 6.761 -15.451 19.123 1.00 57.41 206 LYS A N 1
ATOM 1615 C CA . LYS A 1 206 ? 8.058 -15.218 19.782 1.00 57.41 206 LYS A CA 1
ATOM 1616 C C . LYS A 1 206 ? 8.915 -14.146 19.096 1.00 57.41 206 LYS A C 1
ATOM 1618 O O . LYS A 1 206 ? 9.678 -13.467 19.775 1.00 57.41 206 LYS A O 1
ATOM 1623 N N . MET A 1 207 ? 8.803 -13.970 17.778 1.00 61.53 207 MET A N 1
ATOM 1624 C CA . MET A 1 207 ? 9.554 -12.946 17.039 1.00 61.53 207 MET A CA 1
ATOM 1625 C C . MET A 1 207 ? 9.010 -11.537 17.269 1.00 61.53 207 MET A C 1
ATOM 1627 O O . MET A 1 207 ? 9.814 -10.608 17.332 1.00 61.53 207 MET A O 1
ATOM 1631 N N . LEU A 1 208 ? 7.699 -11.390 17.504 1.00 60.41 208 LEU A N 1
ATOM 1632 C CA . LEU A 1 208 ? 7.077 -10.110 17.885 1.00 60.41 208 LEU A CA 1
ATOM 1633 C C . LEU A 1 208 ? 7.669 -9.515 19.178 1.00 60.41 208 LEU A C 1
ATOM 1635 O O . LEU A 1 208 ? 7.641 -8.304 19.395 1.00 60.41 208 LEU A O 1
ATOM 1639 N N . LEU A 1 209 ? 8.214 -10.365 20.052 1.00 57.28 209 LEU A N 1
ATOM 1640 C CA . LEU A 1 209 ? 8.830 -9.951 21.314 1.00 57.28 209 LEU A CA 1
ATOM 1641 C C . LEU A 1 209 ? 10.353 -9.791 21.215 1.00 57.28 209 LEU A C 1
ATOM 1643 O O . LEU A 1 209 ? 10.949 -9.116 22.053 1.00 57.28 209 LEU A O 1
ATOM 1647 N N . ALA A 1 210 ? 10.985 -10.409 20.215 1.00 52.25 210 ALA A N 1
ATOM 1648 C CA . ALA A 1 210 ? 12.426 -10.634 20.206 1.00 52.25 210 ALA A CA 1
ATOM 1649 C C . ALA A 1 210 ? 13.204 -9.839 19.152 1.00 52.25 210 ALA A C 1
ATOM 1651 O O . ALA A 1 210 ? 14.421 -9.962 19.153 1.00 52.25 210 ALA A O 1
ATOM 1652 N N . TRP A 1 211 ? 12.574 -9.060 18.263 1.00 56.12 211 TRP A N 1
ATOM 1653 C CA . TRP A 1 211 ? 13.268 -8.418 17.135 1.00 56.12 211 TRP A CA 1
ATOM 1654 C C . TRP A 1 211 ? 14.073 -7.162 17.540 1.00 56.12 211 TRP A C 1
ATOM 1656 O O . TRP A 1 211 ? 13.481 -6.096 17.724 1.00 56.12 211 TRP A O 1
ATOM 1666 N N . PRO A 1 212 ? 15.424 -7.203 17.620 1.00 50.19 212 PRO A N 1
ATOM 1667 C CA . PRO A 1 212 ? 16.253 -6.048 17.973 1.00 50.19 212 PRO A CA 1
ATOM 1668 C C . PRO A 1 212 ? 16.942 -5.442 16.734 1.00 50.19 212 PRO A C 1
ATOM 1670 O O . PRO A 1 212 ? 17.676 -4.456 16.831 1.00 50.19 212 PRO A O 1
ATOM 1673 N N . ILE A 1 213 ? 16.745 -6.039 15.554 1.00 48.72 213 ILE A N 1
ATOM 1674 C CA . ILE A 1 213 ? 17.466 -5.690 14.333 1.00 48.72 213 ILE A CA 1
ATOM 1675 C C . ILE A 1 213 ? 16.788 -4.464 13.748 1.00 48.72 213 ILE A C 1
ATOM 1677 O O . ILE A 1 213 ? 15.821 -4.620 13.024 1.00 48.72 213 ILE A O 1
ATOM 1681 N N . HIS A 1 214 ? 17.234 -3.282 14.177 1.00 50.81 214 HIS A N 1
ATOM 1682 C CA . HIS A 1 214 ? 17.278 -2.003 13.447 1.00 50.81 214 HIS A CA 1
ATOM 1683 C C . HIS A 1 214 ? 17.458 -0.806 14.402 1.00 50.81 214 HIS A C 1
ATOM 1685 O O . HIS A 1 214 ? 17.204 0.315 13.993 1.00 50.81 214 HIS A O 1
ATOM 1691 N N . ALA A 1 215 ? 17.936 -0.966 15.646 1.00 52.38 215 ALA A N 1
ATOM 1692 C CA . ALA A 1 215 ? 18.074 0.163 16.585 1.00 52.38 215 ALA A CA 1
ATOM 1693 C C . ALA A 1 215 ? 18.798 1.400 15.994 1.00 52.38 215 ALA A C 1
ATOM 1695 O O . ALA A 1 215 ? 18.337 2.521 16.186 1.00 52.38 215 ALA A O 1
ATOM 1696 N N . GLY A 1 216 ? 19.868 1.208 15.207 1.00 52.56 216 GLY A N 1
ATOM 1697 C CA . GLY A 1 216 ? 20.590 2.313 14.555 1.00 52.56 216 GLY A CA 1
ATOM 1698 C C . GLY A 1 216 ? 19.847 2.957 13.374 1.00 52.56 216 GLY A C 1
ATOM 1699 O O . GLY A 1 216 ? 19.798 4.179 13.269 1.00 52.56 216 GLY A O 1
ATOM 1700 N N . TYR A 1 217 ? 19.225 2.153 12.507 1.00 52.72 217 TYR A N 1
ATOM 1701 C CA . TYR A 1 217 ? 18.467 2.651 11.347 1.00 52.72 217 TYR A CA 1
ATOM 1702 C C . TYR A 1 217 ? 17.132 3.281 11.785 1.00 52.72 217 TYR A C 1
ATOM 1704 O O . TYR A 1 217 ? 16.708 4.310 11.267 1.00 52.72 217 TYR A O 1
ATOM 1712 N N . ASN A 1 218 ? 16.510 2.716 12.820 1.00 55.97 218 ASN A N 1
ATOM 1713 C CA . ASN A 1 218 ? 15.279 3.216 13.415 1.00 55.97 218 ASN A CA 1
ATOM 1714 C C . ASN A 1 218 ? 15.482 4.547 14.138 1.00 55.97 218 ASN A C 1
ATOM 1716 O O . ASN A 1 218 ? 14.612 5.409 14.057 1.00 55.97 218 ASN A O 1
ATOM 1720 N N . ALA A 1 219 ? 16.636 4.751 14.782 1.00 58.00 219 ALA A N 1
ATOM 1721 C CA . ALA A 1 219 ? 16.962 6.025 15.414 1.00 58.00 219 ALA A CA 1
ATOM 1722 C C . ALA A 1 219 ? 17.120 7.160 14.386 1.00 58.00 219 ALA A C 1
ATOM 1724 O O . ALA A 1 219 ? 16.614 8.256 14.616 1.00 58.00 219 ALA A O 1
ATOM 1725 N N . LEU A 1 220 ? 17.765 6.897 13.241 1.00 60.44 220 LEU A N 1
ATOM 1726 C CA . LEU A 1 220 ? 17.994 7.915 12.208 1.00 60.44 220 LEU A CA 1
ATOM 1727 C C . LEU A 1 220 ? 16.700 8.334 11.490 1.00 60.44 220 LEU A C 1
ATOM 1729 O O . LEU A 1 220 ? 16.517 9.511 11.191 1.00 60.44 220 LEU A O 1
ATOM 1733 N N . TYR A 1 221 ? 15.786 7.387 11.256 1.00 63.53 221 TYR A N 1
ATOM 1734 C CA . TYR A 1 221 ? 14.536 7.621 10.518 1.00 63.53 221 TYR A CA 1
ATOM 1735 C C . TYR A 1 221 ? 13.283 7.668 11.407 1.00 63.53 221 TYR A C 1
ATOM 1737 O O . TYR A 1 221 ? 12.170 7.607 10.894 1.00 63.53 221 TYR A O 1
ATOM 1745 N N . GLN A 1 222 ? 13.447 7.765 12.732 1.00 65.19 222 GLN A N 1
ATOM 1746 C CA . GLN A 1 222 ? 12.356 7.759 13.723 1.00 65.19 222 GLN A CA 1
ATOM 1747 C C . GLN A 1 222 ? 11.372 6.582 13.578 1.00 65.19 222 GLN A C 1
ATOM 1749 O O . GLN A 1 222 ? 10.193 6.710 13.913 1.00 65.19 222 GLN A O 1
ATOM 1754 N N . ARG A 1 223 ? 11.845 5.432 13.089 1.00 72.88 223 ARG A N 1
ATOM 1755 C CA . ARG A 1 223 ? 11.012 4.236 12.942 1.00 72.88 223 ARG A CA 1
ATOM 1756 C C . ARG A 1 223 ? 10.740 3.609 14.299 1.00 72.88 223 ARG A C 1
ATOM 1758 O O . ARG A 1 223 ? 11.615 3.501 15.158 1.00 72.88 223 ARG A O 1
ATOM 1765 N N . THR A 1 224 ? 9.514 3.166 14.476 1.00 80.50 224 THR A N 1
ATOM 1766 C CA . THR A 1 224 ? 9.046 2.415 15.632 1.00 80.50 224 THR A CA 1
ATOM 1767 C C . THR A 1 224 ? 9.184 0.911 15.388 1.00 80.50 224 THR A C 1
ATOM 1769 O O . THR A 1 224 ? 9.639 0.462 14.336 1.00 80.50 224 THR A O 1
ATOM 1772 N N . ARG A 1 225 ? 8.804 0.096 16.379 1.00 80.00 225 ARG A N 1
ATOM 1773 C CA . ARG A 1 225 ? 8.755 -1.363 16.198 1.00 80.00 225 ARG A CA 1
ATOM 1774 C C . ARG A 1 225 ? 7.694 -1.780 15.180 1.00 80.00 225 ARG A C 1
ATOM 1776 O O . ARG A 1 225 ? 7.940 -2.731 14.450 1.00 80.00 225 ARG A O 1
ATOM 1783 N N . MET A 1 226 ? 6.578 -1.051 15.096 1.00 83.88 226 MET A N 1
ATOM 1784 C CA . MET A 1 226 ? 5.516 -1.328 14.123 1.00 83.88 226 MET A CA 1
ATOM 1785 C C . MET A 1 226 ? 6.014 -1.179 12.686 1.00 83.88 226 MET A C 1
ATOM 1787 O O . MET A 1 226 ? 5.714 -2.018 11.845 1.00 83.88 226 MET A O 1
ATOM 1791 N N . ASP A 1 227 ? 6.885 -0.204 12.418 1.00 84.38 227 ASP A N 1
ATOM 1792 C CA . ASP A 1 227 ? 7.530 -0.054 11.108 1.00 84.38 227 ASP A CA 1
ATOM 1793 C C . ASP A 1 227 ? 8.422 -1.253 10.734 1.00 84.38 227 ASP A C 1
ATOM 1795 O O . ASP A 1 227 ? 8.660 -1.507 9.558 1.00 84.38 227 ASP A O 1
ATOM 1799 N N . GLY A 1 228 ? 8.904 -2.025 11.715 1.00 82.81 228 GLY A N 1
ATOM 1800 C CA . GLY A 1 228 ? 9.629 -3.277 11.471 1.00 82.81 228 GLY A CA 1
ATOM 1801 C C . GLY A 1 228 ? 8.733 -4.427 10.996 1.00 82.81 228 GLY A C 1
ATOM 1802 O O . GLY A 1 228 ? 9.230 -5.360 10.364 1.00 82.81 228 GLY A O 1
ATOM 1803 N N . TYR A 1 229 ? 7.429 -4.348 11.275 1.00 85.38 229 TYR A N 1
ATOM 1804 C CA . TYR A 1 229 ? 6.417 -5.320 10.850 1.00 85.38 229 TYR A CA 1
ATOM 1805 C C . TYR A 1 229 ? 5.716 -4.928 9.546 1.00 85.38 229 TYR A C 1
ATOM 1807 O O . TYR A 1 229 ? 4.972 -5.735 8.998 1.00 85.38 229 TYR A O 1
ATOM 1815 N N . ALA A 1 230 ? 6.007 -3.741 9.007 1.00 89.00 230 ALA A N 1
ATOM 1816 C CA . ALA A 1 230 ? 5.621 -3.352 7.656 1.00 89.00 230 ALA A CA 1
ATOM 1817 C C . ALA A 1 230 ? 6.451 -4.148 6.627 1.00 89.00 230 ALA A C 1
ATOM 1819 O O . ALA A 1 230 ? 7.536 -3.741 6.191 1.00 89.00 230 ALA A O 1
ATOM 1820 N N . LEU A 1 231 ? 5.984 -5.361 6.318 1.00 92.88 231 LEU A N 1
ATOM 1821 C CA . LEU A 1 231 ? 6.614 -6.301 5.391 1.00 92.88 231 LEU A CA 1
ATOM 1822 C C . LEU A 1 231 ? 6.056 -6.140 3.962 1.00 92.88 231 LEU A C 1
ATOM 1824 O O . LEU A 1 231 ? 5.510 -5.089 3.636 1.00 92.88 231 LEU A O 1
ATOM 1828 N N . LEU A 1 232 ? 6.296 -7.098 3.055 1.00 95.12 232 LEU A N 1
ATOM 1829 C CA . LEU A 1 232 ? 5.932 -6.920 1.640 1.00 95.12 232 LEU A CA 1
ATOM 1830 C C . LEU A 1 232 ? 4.414 -6.823 1.425 1.00 95.12 232 LEU A C 1
ATOM 1832 O O . LEU A 1 232 ? 3.967 -6.018 0.623 1.00 95.12 232 LEU A O 1
ATOM 1836 N N . ASP A 1 233 ? 3.640 -7.614 2.155 1.00 95.62 233 ASP A N 1
ATOM 1837 C CA . ASP A 1 233 ? 2.175 -7.560 2.216 1.00 95.62 233 ASP A CA 1
ATOM 1838 C C . ASP A 1 233 ? 1.652 -6.197 2.690 1.00 95.62 233 ASP A C 1
ATOM 1840 O O . ASP A 1 233 ? 0.789 -5.621 2.035 1.00 95.62 233 ASP A O 1
ATOM 1844 N N . HIS A 1 234 ? 2.229 -5.635 3.758 1.00 95.94 234 HIS A N 1
ATOM 1845 C CA . HIS A 1 234 ? 1.926 -4.270 4.201 1.00 95.94 234 HIS A CA 1
ATOM 1846 C C . HIS A 1 234 ? 2.253 -3.236 3.114 1.00 95.94 234 HIS A C 1
ATOM 1848 O O . HIS A 1 234 ? 1.453 -2.350 2.830 1.00 95.94 234 HIS A O 1
ATOM 1854 N N . THR A 1 235 ? 3.441 -3.323 2.502 1.00 96.25 235 THR A N 1
ATOM 1855 C CA . THR A 1 235 ? 3.805 -2.429 1.392 1.00 96.25 235 THR A CA 1
ATOM 1856 C C . THR A 1 235 ? 2.793 -2.550 0.256 1.00 96.25 235 THR A C 1
ATOM 1858 O O . THR A 1 235 ? 2.346 -1.543 -0.270 1.00 96.25 235 THR A O 1
ATOM 1861 N N . LEU A 1 236 ? 2.393 -3.765 -0.114 1.00 97.12 236 LEU A N 1
ATOM 1862 C CA . LEU A 1 236 ? 1.460 -3.964 -1.216 1.00 97.12 236 LEU A CA 1
ATOM 1863 C C . LEU A 1 236 ? 0.071 -3.417 -0.893 1.00 97.12 236 LEU A C 1
ATOM 1865 O O . LEU A 1 236 ? -0.475 -2.714 -1.731 1.00 97.12 236 LEU A O 1
ATOM 1869 N N . ILE A 1 237 ? -0.490 -3.645 0.299 1.00 96.88 237 ILE A N 1
ATOM 1870 C CA . ILE A 1 237 ? -1.791 -3.043 0.630 1.00 96.88 237 ILE A CA 1
ATOM 1871 C C . ILE A 1 237 ? -1.725 -1.508 0.631 1.00 96.88 237 ILE A C 1
ATOM 1873 O O . ILE A 1 237 ? -2.650 -0.884 0.117 1.00 96.88 237 ILE A O 1
ATOM 1877 N N . HIS A 1 238 ? -0.626 -0.901 1.101 1.00 96.75 238 HIS A N 1
ATOM 1878 C CA . HIS A 1 238 ? -0.388 0.547 0.982 1.00 96.75 238 HIS A CA 1
ATOM 1879 C C . HIS A 1 238 ? -0.481 1.006 -0.477 1.00 96.75 238 HIS A C 1
ATOM 1881 O O . HIS A 1 238 ? -1.317 1.841 -0.818 1.00 96.75 238 HIS A O 1
ATOM 1887 N N . GLU A 1 239 ? 0.299 0.398 -1.368 1.00 95.88 239 GLU A N 1
ATOM 1888 C CA . GLU A 1 239 ? 0.300 0.753 -2.792 1.00 95.88 239 GLU A CA 1
ATOM 1889 C C . GLU A 1 239 ? -1.059 0.493 -3.470 1.00 95.88 239 GLU A C 1
ATOM 1891 O O . GLU A 1 239 ? -1.527 1.276 -4.297 1.00 95.88 239 GLU A O 1
ATOM 1896 N N . LEU A 1 240 ? -1.771 -0.568 -3.085 1.00 94.88 240 LEU A N 1
ATOM 1897 C CA . LEU A 1 240 ? -3.103 -0.848 -3.624 1.00 94.88 240 LEU A CA 1
ATOM 1898 C C . LEU A 1 240 ? -4.131 0.212 -3.224 1.00 94.88 240 LEU A C 1
ATOM 1900 O O . LEU A 1 240 ? -5.057 0.459 -3.997 1.00 94.88 240 LEU A O 1
ATOM 1904 N N . THR A 1 241 ? -3.983 0.856 -2.060 1.00 94.88 241 THR A N 1
ATOM 1905 C CA . THR A 1 241 ? -4.855 1.982 -1.683 1.00 94.88 241 THR A CA 1
ATOM 1906 C C . THR A 1 241 ? -4.628 3.217 -2.554 1.00 94.88 241 THR A C 1
ATOM 1908 O O . THR A 1 241 ? -5.592 3.919 -2.862 1.00 94.88 241 THR A O 1
ATOM 1911 N N . HIS A 1 242 ? -3.414 3.415 -3.077 1.00 93.62 242 HIS A N 1
ATOM 1912 C CA . HIS A 1 242 ? -3.135 4.420 -4.111 1.00 93.62 242 HIS A CA 1
ATOM 1913 C C . HIS A 1 242 ? -3.729 4.045 -5.471 1.00 93.62 242 HIS A C 1
ATOM 1915 O O . HIS A 1 242 ? -4.147 4.912 -6.238 1.00 93.62 242 HIS A O 1
ATOM 1921 N N . ALA A 1 243 ? -3.792 2.749 -5.777 1.00 91.81 243 ALA A N 1
ATOM 1922 C CA . ALA A 1 243 ? -4.225 2.244 -7.076 1.00 91.81 243 ALA A CA 1
ATOM 1923 C C . ALA A 1 243 ? -5.756 2.249 -7.291 1.00 91.81 243 ALA A C 1
ATOM 1925 O O . ALA A 1 243 ? -6.228 1.958 -8.393 1.00 91.81 243 ALA A O 1
ATOM 1926 N N . ILE A 1 244 ? -6.565 2.563 -6.272 1.00 88.94 244 ILE A N 1
ATOM 1927 C CA . ILE A 1 244 ? -8.030 2.573 -6.402 1.00 88.94 244 ILE A CA 1
ATOM 1928 C C . ILE A 1 244 ? -8.539 3.744 -7.264 1.00 88.94 244 ILE A C 1
ATOM 1930 O O . ILE A 1 244 ? -8.058 4.870 -7.207 1.00 88.94 244 ILE A O 1
ATOM 1934 N N . SER A 1 245 ? -9.619 3.504 -8.010 1.00 74.62 245 SER A N 1
ATOM 1935 C CA . SER A 1 245 ? -10.159 4.441 -9.010 1.00 74.62 245 SER A CA 1
ATOM 1936 C C . SER A 1 245 ? -10.997 5.616 -8.474 1.00 74.62 245 SER A C 1
ATOM 1938 O O . SER A 1 245 ? -11.389 6.480 -9.249 1.00 74.62 245 SER A O 1
ATOM 1940 N N . VAL A 1 246 ? -11.392 5.619 -7.195 1.00 69.75 246 VAL A N 1
ATOM 1941 C CA . VAL A 1 246 ? -12.408 6.570 -6.679 1.00 69.75 246 VAL A CA 1
ATOM 1942 C C . VAL A 1 246 ? -11.767 7.840 -6.128 1.00 69.75 246 VAL A C 1
ATOM 1944 O O . VAL A 1 246 ? -12.228 8.943 -6.413 1.00 69.75 246 VAL A O 1
ATOM 1947 N N . ARG A 1 247 ? -10.707 7.678 -5.338 1.00 78.62 247 ARG A N 1
ATOM 1948 C CA . ARG A 1 247 ? -9.852 8.747 -4.829 1.00 78.62 247 ARG A CA 1
ATOM 1949 C C . ARG A 1 247 ? -8.611 8.082 -4.234 1.00 78.62 247 ARG A C 1
ATOM 1951 O O . ARG A 1 247 ? -8.753 7.465 -3.178 1.00 78.62 247 ARG A O 1
ATOM 1958 N N . PRO A 1 248 ? -7.454 8.158 -4.906 1.00 78.06 248 PRO A N 1
ATOM 1959 C CA . PRO A 1 248 ? -6.205 7.669 -4.349 1.00 78.06 248 PRO A CA 1
ATOM 1960 C C . PRO A 1 248 ? -5.938 8.289 -2.980 1.00 78.06 248 PRO A C 1
ATOM 1962 O O . PRO A 1 248 ? -6.316 9.436 -2.714 1.00 78.06 248 PRO A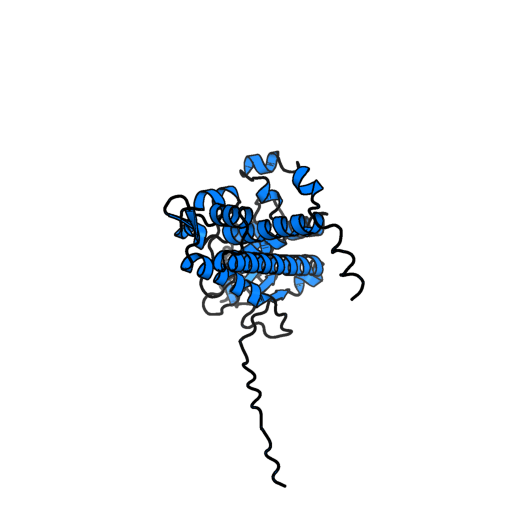 O 1
ATOM 1965 N N . THR A 1 249 ? -5.314 7.506 -2.118 1.00 85.00 249 THR A N 1
ATOM 1966 C CA . THR A 1 249 ? -4.674 7.998 -0.905 1.00 85.00 249 THR A CA 1
ATOM 1967 C C . THR A 1 249 ? -3.416 8.818 -1.240 1.00 85.00 249 THR A C 1
ATOM 1969 O O . THR A 1 249 ? -2.926 8.811 -2.364 1.00 85.00 249 THR A O 1
ATOM 1972 N N . ASP A 1 250 ? -2.920 9.556 -0.258 1.00 88.19 250 ASP A N 1
ATOM 1973 C CA . ASP A 1 250 ? -1.673 10.306 -0.234 1.00 88.19 250 ASP A CA 1
ATOM 1974 C C . ASP A 1 250 ? -0.652 9.581 0.660 1.00 88.19 250 ASP A C 1
ATOM 1976 O O . ASP A 1 250 ? -1.007 8.769 1.524 1.00 88.19 250 ASP A O 1
ATOM 1980 N N . ASP A 1 251 ? 0.629 9.890 0.466 1.00 87.00 251 ASP A N 1
ATOM 1981 C CA . ASP A 1 251 ? 1.724 9.308 1.240 1.00 87.00 251 ASP A CA 1
ATOM 1982 C C . ASP A 1 251 ? 2.061 10.130 2.483 1.00 87.00 251 ASP A C 1
ATOM 1984 O O . ASP A 1 251 ? 2.612 11.235 2.417 1.00 87.00 251 ASP A O 1
ATOM 1988 N N . ILE A 1 252 ? 1.834 9.537 3.652 1.00 82.38 252 ILE A N 1
ATOM 1989 C CA . ILE A 1 252 ? 2.425 9.982 4.908 1.00 82.38 252 ILE A CA 1
ATOM 1990 C C . ILE A 1 252 ? 3.045 8.768 5.588 1.00 82.38 252 ILE A C 1
ATOM 1992 O O . ILE A 1 252 ? 2.371 7.992 6.260 1.00 82.38 252 ILE A O 1
ATOM 1996 N N . SER A 1 253 ? 4.365 8.658 5.455 1.00 84.31 253 SER A N 1
ATOM 1997 C CA . SER A 1 253 ? 5.035 7.415 5.810 1.00 84.31 253 SER A CA 1
ATOM 1998 C C . SER A 1 253 ? 5.310 7.226 7.305 1.00 84.31 253 SER A C 1
ATOM 2000 O O . SER A 1 253 ? 5.844 8.119 7.978 1.00 84.31 253 SER A O 1
ATOM 2002 N N . GLY A 1 254 ? 5.064 6.007 7.770 1.00 86.75 254 GLY A N 1
ATOM 2003 C CA . GLY A 1 254 ? 5.496 5.452 9.044 1.00 86.75 254 GLY A CA 1
ATOM 2004 C C . GLY A 1 254 ? 4.461 5.540 10.162 1.00 86.75 254 GLY A C 1
ATOM 2005 O O . GLY A 1 254 ? 3.674 6.488 10.266 1.00 86.75 254 GLY A O 1
ATOM 2006 N N . TRP A 1 255 ? 4.525 4.565 11.070 1.00 90.12 255 TRP A N 1
ATOM 2007 C CA . TRP A 1 255 ? 3.558 4.380 12.158 1.00 90.12 255 TRP A CA 1
ATOM 2008 C C . TRP A 1 255 ? 3.364 5.641 12.999 1.00 90.12 255 TRP A C 1
ATOM 2010 O O . TRP A 1 255 ? 2.242 6.077 13.243 1.00 90.12 255 TRP A O 1
ATOM 2020 N N . LYS A 1 256 ? 4.465 6.281 13.411 1.00 89.94 256 LYS A N 1
ATOM 2021 C CA . LYS A 1 256 ? 4.414 7.479 14.260 1.00 89.94 256 LYS A CA 1
ATOM 2022 C C . LYS A 1 256 ? 3.569 8.592 13.630 1.00 89.94 256 LYS A C 1
ATOM 2024 O O . LYS A 1 256 ? 2.787 9.225 14.333 1.00 89.94 256 LYS A O 1
ATOM 2029 N N . ARG A 1 257 ? 3.704 8.817 12.319 1.00 89.31 257 ARG A N 1
ATOM 2030 C CA . ARG A 1 257 ? 2.933 9.852 11.621 1.00 89.31 257 ARG A CA 1
ATOM 2031 C C . ARG A 1 257 ? 1.463 9.472 11.472 1.00 89.31 257 ARG A C 1
ATOM 2033 O O . ARG A 1 257 ? 0.612 10.342 11.629 1.00 89.31 257 ARG A O 1
ATOM 2040 N N . CYS A 1 258 ? 1.169 8.191 11.245 1.00 91.12 258 CYS A N 1
ATOM 2041 C CA . CYS A 1 258 ? -0.208 7.691 11.207 1.00 91.12 258 CYS A CA 1
ATOM 2042 C C . CYS A 1 258 ? -0.954 8.019 12.505 1.00 91.12 258 CYS A C 1
ATOM 2044 O O . CYS A 1 258 ? -2.063 8.550 12.469 1.00 91.12 258 CYS A O 1
ATOM 2046 N N . VAL A 1 259 ? -0.296 7.786 13.644 1.00 89.75 259 VAL A N 1
ATOM 2047 C CA . VAL A 1 259 ? -0.833 8.072 14.982 1.00 89.75 259 VAL A CA 1
ATOM 2048 C C . VAL A 1 259 ? -0.961 9.573 15.237 1.00 89.75 259 VAL A C 1
ATOM 2050 O O . VAL A 1 259 ? -1.977 10.040 15.743 1.00 89.75 259 VAL A O 1
ATOM 2053 N N . GLU A 1 260 ? 0.038 10.374 14.852 1.00 91.31 260 GLU A N 1
ATOM 2054 C CA . GLU A 1 260 ? -0.031 11.838 14.986 1.00 91.31 260 GLU A CA 1
ATOM 2055 C C . GLU A 1 260 ? -1.226 12.447 14.229 1.00 91.31 260 GLU A C 1
ATOM 2057 O O . GLU A 1 260 ? -1.710 13.530 14.582 1.00 91.31 260 GLU A O 1
ATOM 2062 N N . PHE A 1 261 ? -1.711 11.763 13.190 1.00 90.06 261 PHE A N 1
ATOM 2063 C CA . PHE A 1 261 ? -2.824 12.202 12.354 1.00 90.06 261 PHE A CA 1
ATOM 2064 C C . PHE A 1 261 ? -4.156 11.532 12.682 1.00 90.06 261 PHE A C 1
ATOM 2066 O O . PHE A 1 261 ? -5.154 11.890 12.055 1.00 90.06 261 PHE A O 1
ATOM 2073 N N . GLU A 1 262 ? -4.223 10.691 13.722 1.00 90.69 262 GLU A N 1
ATOM 2074 C CA . GLU A 1 262 ? -5.435 9.951 14.104 1.00 90.69 262 GLU A CA 1
ATOM 2075 C C . GLU A 1 262 ? -6.661 10.881 14.240 1.00 90.69 262 GLU A C 1
ATOM 2077 O O . GLU A 1 262 ? -7.760 10.528 13.833 1.00 90.69 262 GLU A O 1
ATOM 2082 N N . LYS A 1 263 ? -6.487 12.110 14.758 1.00 91.62 263 LYS A N 1
ATOM 2083 C CA . LYS A 1 263 ? -7.578 13.085 14.985 1.00 91.62 263 LYS A CA 1
ATOM 2084 C C . LYS A 1 263 ? -7.796 14.052 13.824 1.00 91.62 263 LYS A C 1
ATOM 2086 O O . LYS A 1 263 ? -8.750 14.829 13.836 1.00 91.62 263 LYS A O 1
ATOM 2091 N N . LYS A 1 264 ? -6.906 14.059 12.833 1.00 94.38 264 LYS A N 1
ATOM 2092 C CA . LYS A 1 264 ? -6.957 14.979 11.694 1.00 94.38 264 LYS A CA 1
ATOM 2093 C C . LYS A 1 264 ? -7.632 14.272 10.532 1.00 94.38 264 LYS A C 1
ATOM 2095 O O . LYS A 1 264 ? -6.949 13.687 9.700 1.00 94.38 264 LYS A O 1
ATOM 2100 N N . ARG A 1 265 ? -8.963 14.365 10.472 1.00 93.88 265 ARG A N 1
ATOM 2101 C CA . ARG A 1 265 ? -9.798 13.687 9.466 1.00 93.88 265 ARG A CA 1
ATOM 2102 C C . ARG A 1 265 ? -9.208 13.722 8.061 1.00 93.88 265 ARG A C 1
ATOM 2104 O O . ARG A 1 265 ? -9.003 12.668 7.485 1.00 93.88 265 ARG A O 1
ATOM 2111 N N . GLU A 1 266 ? -8.879 14.900 7.538 1.00 92.75 266 GLU A N 1
ATOM 2112 C CA . GLU A 1 266 ? -8.363 15.017 6.168 1.00 92.75 266 GLU A CA 1
ATOM 2113 C C . GLU A 1 266 ? -6.984 14.361 5.979 1.00 92.75 266 GLU A C 1
ATOM 2115 O O . GLU A 1 266 ? -6.715 13.836 4.913 1.00 92.75 266 GLU A O 1
ATOM 2120 N N . LEU A 1 267 ? -6.115 14.319 6.994 1.00 93.12 267 LEU A N 1
ATOM 2121 C CA . LEU A 1 267 ? -4.814 13.649 6.855 1.00 93.12 267 LEU A CA 1
ATOM 2122 C C . LEU A 1 267 ? -4.927 12.135 7.058 1.00 93.12 267 LEU A C 1
ATOM 2124 O O . LEU A 1 267 ? -4.385 11.376 6.268 1.00 93.12 267 LEU A O 1
ATOM 2128 N N . GLY A 1 268 ? -5.649 11.684 8.086 1.00 92.81 268 GLY A N 1
ATOM 2129 C CA . GLY A 1 268 ? -5.794 10.256 8.376 1.00 92.81 268 GLY A CA 1
ATOM 2130 C C . GLY A 1 268 ? -6.672 9.522 7.359 1.00 92.81 268 GLY A C 1
ATOM 2131 O O . GLY A 1 268 ? -6.370 8.393 6.989 1.00 92.81 268 GLY A O 1
ATOM 2132 N N . ARG A 1 269 ? -7.741 10.163 6.862 1.00 94.38 269 ARG A N 1
ATOM 2133 C CA . ARG A 1 269 ? -8.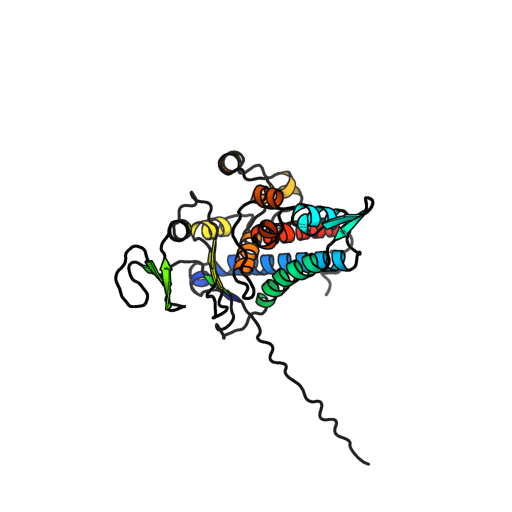674 9.564 5.890 1.00 94.38 269 ARG A CA 1
ATOM 2134 C C . ARG A 1 269 ? -8.015 9.286 4.545 1.00 94.38 269 ARG A C 1
ATOM 2136 O O . ARG A 1 269 ? -8.411 8.335 3.876 1.00 94.38 269 ARG A O 1
ATOM 2143 N N . PHE A 1 270 ? -7.064 10.117 4.136 1.00 94.06 270 PHE A N 1
ATOM 2144 C CA . PHE A 1 270 ? -6.388 9.962 2.854 1.00 94.06 270 PHE A CA 1
ATOM 2145 C C . PHE A 1 270 ? -4.983 9.386 2.995 1.00 94.06 270 PHE A C 1
ATOM 2147 O O . PHE A 1 270 ? -4.347 9.233 1.978 1.00 94.06 270 PHE A O 1
ATOM 2154 N N . ASN A 1 271 ? -4.491 9.001 4.175 1.00 95.69 271 ASN A N 1
ATOM 2155 C CA . ASN A 1 271 ? -3.153 8.411 4.275 1.00 95.69 271 ASN A CA 1
ATOM 2156 C C . ASN A 1 271 ? -3.158 6.902 3.995 1.00 95.69 271 ASN A C 1
ATOM 2158 O O . ASN A 1 271 ? -3.769 6.155 4.758 1.00 95.69 271 ASN A O 1
ATOM 2162 N N . ALA A 1 272 ? -2.419 6.450 2.982 1.00 96.06 272 ALA A N 1
ATOM 2163 C CA . ALA A 1 272 ? -2.285 5.030 2.633 1.00 96.06 272 ALA A CA 1
ATOM 2164 C C . ALA A 1 272 ? -1.753 4.174 3.796 1.00 96.06 272 ALA A C 1
ATOM 2166 O O . ALA A 1 272 ? -2.304 3.110 4.094 1.00 96.06 272 ALA A O 1
ATOM 2167 N N . ASP A 1 273 ? -0.763 4.681 4.537 1.00 95.75 273 ASP A N 1
ATOM 2168 C CA . ASP A 1 273 ? -0.167 3.934 5.647 1.00 95.75 273 ASP A CA 1
ATOM 2169 C C . ASP A 1 273 ? -1.163 3.738 6.807 1.00 95.75 273 ASP A C 1
ATOM 2171 O O . ASP A 1 273 ? -1.110 2.713 7.481 1.00 95.75 273 ASP A O 1
ATOM 2175 N N . ASN A 1 274 ? -2.131 4.645 7.028 1.00 96.38 274 ASN A N 1
ATOM 2176 C CA . ASN A 1 274 ? -3.186 4.409 8.027 1.00 96.38 274 ASN A CA 1
ATOM 2177 C C . ASN A 1 274 ? -3.992 3.146 7.677 1.00 96.38 274 ASN A C 1
ATOM 2179 O O . ASN A 1 274 ? -4.321 2.362 8.566 1.00 96.38 274 ASN A O 1
ATOM 2183 N N . TYR A 1 275 ? -4.283 2.918 6.394 1.00 97.25 275 TYR A N 1
ATOM 2184 C CA . TYR A 1 275 ? -4.964 1.699 5.961 1.00 97.25 275 TYR A CA 1
ATOM 2185 C C . TYR A 1 275 ? -4.055 0.476 6.109 1.00 97.25 275 TYR A C 1
ATOM 2187 O O . TYR A 1 275 ? -4.442 -0.519 6.720 1.00 97.25 275 TYR A O 1
ATOM 2195 N N . ALA A 1 276 ? -2.818 0.556 5.624 1.00 96.81 276 ALA A N 1
ATOM 2196 C CA . ALA A 1 276 ? -1.890 -0.567 5.692 1.00 96.81 276 ALA A CA 1
ATOM 2197 C C . ALA A 1 276 ? -1.616 -1.025 7.137 1.00 96.81 276 ALA A C 1
ATOM 2199 O O . ALA A 1 276 ? -1.662 -2.222 7.433 1.00 96.81 276 ALA A O 1
ATOM 2200 N N . TYR A 1 277 ? -1.433 -0.081 8.062 1.00 95.94 277 TYR A N 1
ATOM 2201 C CA . TYR A 1 277 ? -1.225 -0.379 9.475 1.00 95.94 277 TYR A CA 1
ATOM 2202 C C . TYR A 1 277 ? -2.479 -0.873 10.193 1.00 95.94 277 TYR A C 1
ATOM 2204 O O . TYR A 1 277 ? -2.375 -1.780 11.019 1.00 95.94 277 TYR A O 1
ATOM 2212 N N . PHE A 1 278 ? -3.655 -0.308 9.896 1.00 96.25 278 PHE A N 1
ATOM 2213 C CA . PHE A 1 278 ? -4.901 -0.813 10.472 1.00 96.25 278 PHE A CA 1
ATOM 2214 C C . PHE A 1 278 ? -5.135 -2.268 10.072 1.00 96.25 278 PHE A C 1
ATOM 2216 O O . PHE A 1 278 ? -5.477 -3.077 10.929 1.00 96.25 278 PHE A O 1
ATOM 2223 N N . ALA A 1 279 ? -4.915 -2.599 8.798 1.00 95.94 279 ALA A N 1
ATOM 2224 C CA . ALA A 1 279 ? -5.067 -3.951 8.282 1.00 95.94 279 ALA A CA 1
ATOM 2225 C C . ALA A 1 279 ? -4.052 -4.926 8.900 1.00 95.94 279 ALA A C 1
ATOM 2227 O O . ALA A 1 279 ? -4.443 -5.998 9.358 1.00 95.94 279 ALA A O 1
ATOM 2228 N N . LEU A 1 280 ? -2.776 -4.526 8.994 1.00 92.50 280 LEU A N 1
ATOM 2229 C CA . LEU A 1 280 ? -1.709 -5.331 9.601 1.00 92.50 280 LEU A CA 1
ATOM 2230 C C . LEU A 1 280 ? -2.029 -5.751 11.044 1.00 92.50 280 LEU A C 1
ATOM 2232 O O . LEU A 1 280 ? -1.800 -6.900 11.417 1.00 92.50 280 LEU A O 1
ATOM 2236 N N . ASP A 1 281 ? -2.539 -4.833 11.866 1.00 84.62 281 ASP A N 1
ATOM 2237 C CA . ASP A 1 281 ? -2.739 -5.107 13.292 1.00 84.62 281 ASP A CA 1
ATOM 2238 C C . ASP A 1 281 ? -3.993 -5.965 13.569 1.00 84.62 281 ASP A C 1
ATOM 2240 O O . ASP A 1 281 ? -4.029 -6.694 14.563 1.00 84.62 281 ASP A O 1
ATOM 2244 N N . GLN A 1 282 ? -4.983 -5.991 12.660 1.00 80.81 282 GLN A N 1
ATOM 2245 C CA . GLN A 1 282 ? -6.122 -6.921 12.782 1.00 80.81 282 GLN A CA 1
ATOM 2246 C C . GLN A 1 282 ? -5.680 -8.382 12.733 1.00 80.81 282 GLN A C 1
ATOM 2248 O O . GLN A 1 282 ? -6.150 -9.207 13.519 1.00 80.81 282 GLN A O 1
ATOM 2253 N N . ASP A 1 283 ? -4.748 -8.701 11.843 1.00 73.69 283 ASP A N 1
ATOM 2254 C CA . ASP A 1 283 ? -4.294 -10.075 11.665 1.00 73.69 283 ASP A CA 1
ATOM 2255 C C . ASP A 1 283 ? -3.469 -10.562 12.865 1.00 73.69 283 ASP A C 1
ATOM 2257 O O . ASP A 1 283 ? -3.604 -11.693 13.335 1.00 73.69 283 ASP A O 1
ATOM 2261 N N . ILE A 1 284 ? -2.699 -9.654 13.477 1.00 72.69 284 ILE A N 1
ATOM 2262 C CA . ILE A 1 284 ? -1.982 -9.920 14.733 1.00 72.69 284 ILE A CA 1
ATOM 2263 C C . ILE A 1 284 ? -2.964 -10.317 15.846 1.00 72.69 284 ILE A C 1
ATOM 2265 O O . ILE A 1 284 ? -2.666 -11.210 16.651 1.00 72.69 284 ILE A O 1
ATOM 2269 N N . HIS A 1 285 ? -4.133 -9.677 15.906 1.00 66.81 285 HIS A N 1
ATOM 2270 C CA . HIS A 1 285 ? -5.168 -10.006 16.882 1.00 66.81 285 HIS A CA 1
ATOM 2271 C C . HIS A 1 285 ? -5.854 -11.344 16.588 1.00 66.81 285 HIS A C 1
ATOM 2273 O O . HIS A 1 285 ? -6.007 -12.155 17.510 1.00 66.81 285 HIS A O 1
ATOM 2279 N N . ASN A 1 286 ? -6.195 -11.609 15.325 1.00 66.69 286 ASN A N 1
ATOM 2280 C CA . ASN A 1 286 ? -6.801 -12.875 14.910 1.00 66.69 286 ASN A CA 1
ATOM 2281 C C . ASN A 1 286 ? -5.864 -14.057 15.198 1.00 66.69 286 ASN A C 1
ATOM 2283 O O . ASN A 1 286 ? -6.271 -15.017 15.858 1.00 66.69 286 ASN A O 1
ATOM 2287 N N . PHE A 1 287 ? -4.579 -13.933 14.855 1.00 64.69 287 PHE A N 1
ATOM 2288 C CA . PHE A 1 287 ? -3.567 -14.963 15.098 1.00 64.69 287 PHE A CA 1
ATOM 2289 C C . PHE A 1 287 ? -3.401 -15.319 16.584 1.00 64.69 287 PHE A C 1
ATOM 2291 O O . PHE A 1 287 ? -3.161 -16.478 16.937 1.00 64.69 287 PHE A O 1
ATOM 2298 N N . ARG A 1 288 ? -3.525 -14.344 17.495 1.00 62.84 288 ARG A N 1
ATOM 2299 C CA . ARG A 1 288 ? -3.489 -14.623 18.943 1.00 62.84 288 ARG A CA 1
ATOM 2300 C C . ARG A 1 288 ? -4.714 -15.408 19.394 1.00 62.84 288 ARG A C 1
ATOM 2302 O O . ARG A 1 288 ? -4.566 -16.384 20.123 1.00 62.84 288 ARG A O 1
ATOM 2309 N N . SER A 1 289 ? -5.897 -15.025 18.917 1.00 61.28 289 SER A N 1
ATOM 2310 C CA . SER A 1 289 ? -7.147 -15.684 19.304 1.00 61.28 289 SER A CA 1
ATOM 2311 C C . SER A 1 289 ? -7.197 -17.165 18.901 1.00 61.28 289 SER A C 1
ATOM 2313 O O . SER A 1 289 ? -7.725 -17.985 19.652 1.00 61.28 289 SER A O 1
ATOM 2315 N N . GLU A 1 290 ? -6.595 -17.529 17.764 1.00 61.94 290 GLU A N 1
ATOM 2316 C CA . GLU A 1 290 ? -6.539 -18.918 17.297 1.00 61.94 290 GLU A CA 1
ATOM 2317 C C . GLU A 1 290 ? -5.550 -19.774 18.093 1.00 61.94 290 GLU A C 1
ATOM 2319 O O . GLU A 1 290 ? -5.850 -20.922 18.421 1.00 61.94 290 GLU A O 1
ATOM 2324 N N . ASN A 1 291 ? -4.389 -19.221 18.451 1.00 58.28 291 ASN A N 1
ATOM 2325 C CA . ASN A 1 291 ? -3.388 -19.942 19.244 1.00 58.28 291 ASN A CA 1
ATOM 2326 C C . ASN A 1 291 ? -3.795 -20.114 20.715 1.00 58.28 291 ASN A C 1
ATOM 2328 O O . ASN A 1 291 ? -3.346 -21.059 21.364 1.00 58.28 291 ASN A O 1
ATOM 2332 N N . ASP A 1 292 ? -4.682 -19.257 21.222 1.00 55.31 292 ASP A N 1
ATOM 2333 C CA . ASP A 1 292 ? -5.283 -19.404 22.550 1.00 55.31 292 ASP A CA 1
ATOM 2334 C C . ASP A 1 292 ? -6.443 -20.431 22.566 1.00 55.31 292 ASP A C 1
ATOM 2336 O O . ASP A 1 292 ? -6.971 -20.758 23.632 1.00 55.31 292 ASP A O 1
ATOM 2340 N N . GLN A 1 293 ? -6.812 -21.009 21.409 1.00 45.19 293 GLN A N 1
ATOM 2341 C CA . GLN A 1 293 ? -7.752 -22.131 21.293 1.00 45.19 293 GLN A CA 1
ATOM 2342 C C . GLN A 1 293 ? -7.065 -23.411 20.773 1.00 45.19 293 GLN A C 1
ATOM 2344 O O . GLN A 1 293 ? -7.175 -23.741 19.589 1.00 45.19 293 GLN A O 1
ATOM 2349 N N . PRO A 1 294 ? -6.437 -24.225 21.647 1.00 45.22 294 PRO A N 1
ATOM 2350 C CA . PRO A 1 294 ? -5.644 -25.395 21.241 1.00 45.22 294 PRO A CA 1
ATOM 2351 C C . PRO A 1 294 ? -6.415 -26.513 20.505 1.00 45.22 294 PRO A C 1
ATOM 2353 O O . PRO A 1 294 ? -5.795 -27.455 20.022 1.00 45.22 294 PRO A O 1
ATOM 2356 N N . ASN A 1 295 ? -7.744 -26.423 20.371 1.00 46.06 295 ASN A N 1
ATOM 2357 C CA . ASN A 1 295 ? -8.589 -27.486 19.812 1.00 46.06 295 ASN A CA 1
ATOM 2358 C C . ASN A 1 295 ? -9.110 -27.244 18.377 1.00 46.06 295 ASN A C 1
ATOM 2360 O O . ASN A 1 295 ? -9.805 -28.112 17.855 1.00 46.06 295 ASN A O 1
ATOM 2364 N N . ARG A 1 296 ? -8.811 -26.116 17.705 1.00 39.88 296 ARG A N 1
ATOM 2365 C CA . ARG A 1 296 ? -9.325 -25.856 16.333 1.00 39.88 296 ARG A CA 1
ATOM 2366 C C . ARG A 1 296 ? -8.423 -26.323 15.188 1.00 39.88 296 ARG A C 1
ATOM 2368 O O . ARG A 1 296 ? -8.941 -26.649 14.123 1.00 39.88 296 ARG A O 1
ATOM 2375 N N . GLN A 1 297 ? -7.111 -26.455 15.393 1.00 37.28 297 GLN A N 1
ATOM 2376 C CA . GLN A 1 297 ? -6.193 -26.902 14.329 1.00 37.28 297 GLN A CA 1
ATOM 2377 C C . GLN A 1 297 ? -6.369 -28.381 13.923 1.00 37.28 297 GLN A C 1
ATOM 2379 O O . GLN A 1 297 ? -5.870 -28.787 12.878 1.00 37.28 297 GLN A O 1
ATOM 2384 N N . GLN A 1 298 ? -7.124 -29.186 14.683 1.00 37.53 298 GLN A N 1
ATOM 2385 C CA . GLN A 1 298 ? -7.468 -30.564 14.294 1.00 37.53 298 GLN A CA 1
ATOM 2386 C C . GLN A 1 298 ? -8.634 -30.667 13.295 1.00 37.53 298 GLN A C 1
ATOM 2388 O O . GLN A 1 298 ? -8.792 -31.712 12.668 1.00 37.53 298 GLN A O 1
ATOM 2393 N N . ALA A 1 299 ? -9.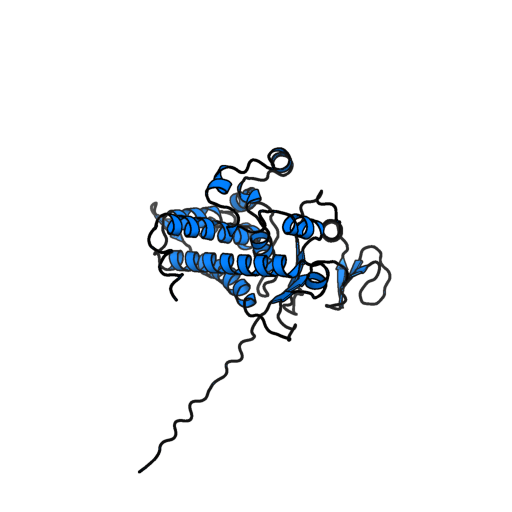431 -29.610 13.100 1.00 35.94 299 ALA A N 1
ATOM 2394 C CA . ALA A 1 299 ? -10.586 -29.655 12.197 1.00 35.94 299 ALA A CA 1
ATOM 2395 C C . ALA A 1 299 ? -10.242 -29.308 10.735 1.00 35.94 299 ALA A C 1
ATOM 2397 O O . ALA A 1 299 ? -10.983 -29.680 9.833 1.00 35.94 299 ALA A O 1
ATOM 2398 N N . ALA A 1 300 ? -9.114 -28.636 10.484 1.00 33.03 300 ALA A N 1
ATOM 2399 C CA . ALA A 1 300 ? -8.711 -28.210 9.139 1.00 33.03 300 ALA A CA 1
ATOM 2400 C C . ALA A 1 300 ? -7.823 -29.228 8.393 1.00 33.03 300 ALA A C 1
ATOM 2402 O O . ALA A 1 300 ? -7.513 -29.024 7.226 1.00 33.03 300 ALA A O 1
ATOM 2403 N N . SER A 1 301 ? -7.412 -30.326 9.039 1.00 31.38 301 SER A N 1
ATOM 2404 C CA . SER A 1 301 ? -6.596 -31.392 8.427 1.00 31.38 301 SER A CA 1
ATOM 2405 C C . SER A 1 301 ? -7.389 -32.652 8.058 1.00 31.38 301 SER A C 1
ATOM 2407 O O . SER A 1 301 ? -6.797 -33.672 7.706 1.00 31.38 301 SER A O 1
ATOM 2409 N N . THR A 1 302 ? -8.722 -32.599 8.144 1.00 34.19 302 THR A N 1
ATOM 2410 C CA . THR A 1 302 ? -9.624 -33.723 7.823 1.00 34.19 302 THR A CA 1
ATOM 2411 C C . THR A 1 302 ? -10.733 -33.372 6.823 1.00 34.19 302 THR A C 1
ATOM 2413 O O . THR A 1 302 ? -11.681 -34.144 6.684 1.00 34.19 302 THR A O 1
ATOM 2416 N N . ALA A 1 303 ? -10.597 -32.261 6.091 1.00 33.03 303 ALA A N 1
ATOM 2417 C CA . ALA A 1 303 ? -11.467 -31.892 4.971 1.00 33.03 303 ALA A CA 1
ATOM 2418 C C . ALA A 1 303 ? -10.695 -31.907 3.646 1.00 33.03 303 ALA A C 1
ATOM 2420 O O . ALA A 1 303 ? -9.549 -31.402 3.638 1.00 33.03 303 ALA A O 1
#

Sequence (303 aa):
MLYISFIIPIIFLLSPVKAWNLDRRCVELGYESVVKNGMTGALDLAAAAVDTLDALSSHTNNAAQLDLFQYIFGFAVKTTNGHREVIPEEVNYIKGIYNNVLKFAVLTGDERSNDVVIYCDYSRYIEGMDCNGVENSSVACDKDTSRKVDMDFSYKSCKSKSGYIPLMALTGSNGLSNFGQVDICGWYLEFRSKSKIKYWWHLGAKMLLAWPIHAGYNALYQRTRMDGYALLDHTLIHELTHAISVRPTDDISGWKRCVEFEKKRELGRFNADNYAYFALDQDIHNFRSENDQPNRQQAASTA

pLDDT: mean 82.99, std 17.82, range [31.38, 98.06]

Organism: NCBI:txid1392250

Foldseek 3Di:
DDDDDPPDPPPPPPDPQEAAAEDVVCVVVVNVVLLVVLLVLLLLLLVLLLVLLVCLVVVVDDPVSVVLCCLQQVQQWDADPNDIHGNNVLSVLLSVLSVLLNSHVDHDDDDQQQYEYEAQADVQWAAQAALVRHGHRQWTQRNVPSGIDGCDPLVVQLNDLDCPDVNQWDWDAPAPRLYIYIYGRNNNSVVLVPDCCAALVSCDPVNLVPDPPPPPVCVVVVADSLNVSCHSSLVVNLSSQQSGHPDRADEDDHDVRSSVCSNPCVNSSRYSNSSSSSSSVSVVVVVVVVVVPPPPVVVVVPD

Radius of gyration: 21.61 Å; chains: 1; bounding box: 72×49×58 Å

InterPro domains:
  IPR024079 Metallopeptidase, catalytic domain superfamily [G3DSA:3.40.390.10] (30-283)

Secondary structure (DSSP, 8-state):
------------------BEEE-HHHHHTT-HHHHHHHHHHHHHHHHHHHHHHHHHHTT---HHHHHHHHHH-GGGEEEETTEEEE-HHHHHHHHHHHHHHHTTB---SS-GGG-EEEESSSTTEEEEE-TTS-EEEEEEEETTTTEEEE--HHHHHHHSS-TTS---EEEEE-GGG--EEEEE-HHHHHHHHH-S--SGGGS-TTHHHH--TTHHHHHHTT--HHHHH--HHHHHHHHHHHT-SS---B---SHHHHHHTTT-HHHHHHBHHHHHHHHHHHHHHHHHHHHT-TTSTTTTT--